Protein AF-A0A1V8SUM4-F1 (afdb_monomer)

Foldseek 3Di:
DDDPDPCPDPVNVVVVVLVPDPCNCVVCVVVVVVVVVVVVCVVCVVVVVVVVVVVVVVVVLVVLLVLLVVLLVVLVLVQVLQPDPVLVPDPDDDDDDDDRRHDDHDPVLNVLSVVLNVLSPPVVQDPDPDPVSVVSSVVSSVVSVVSSVVNCVVRVVPPDDDDPDDDPPPPPPPPPDPPPDPDDDDDDDDDD

InterPro domains:
  IPR019191 Essentia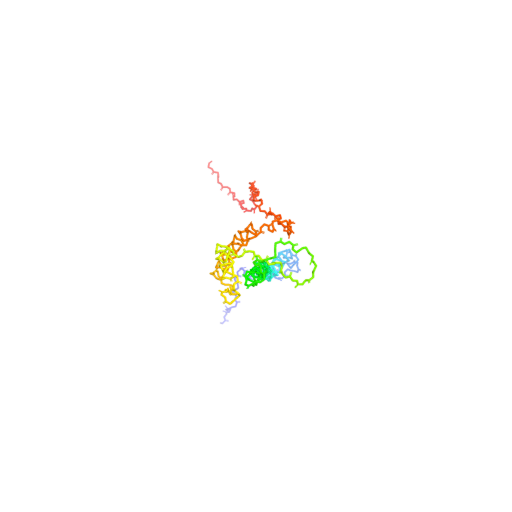l protein Yae1, N-terminal [PF09811] (37-75)
  IPR052436 LTO1 complex adapter protein [PTHR28532] (16-165)

Solvent-accessible surface area (backbone atoms only — not comparable to full-atom values): 12027 Å² total; per-residue (Å²): 142,78,84,94,80,84,77,77,50,74,65,60,58,50,50,54,58,50,74,69,39,92,56,46,67,70,74,44,40,65,60,52,51,48,52,49,50,48,52,48,50,51,53,50,49,57,52,50,52,54,51,50,52,51,51,51,51,51,54,54,48,50,55,52,50,50,53,39,50,52,51,29,51,50,31,52,53,54,48,56,26,52,68,44,80,72,18,84,75,55,89,78,82,84,82,83,84,92,70,79,76,47,40,76,74,44,74,69,55,54,53,50,44,51,53,31,39,68,54,42,35,72,90,77,54,67,86,52,96,43,75,65,34,48,51,56,45,53,52,35,49,53,53,33,52,55,40,48,54,54,52,40,60,75,69,66,63,81,81,79,80,86,81,90,84,74,82,80,88,70,80,80,73,84,72,86,68,85,75,80,85,86,81,84,79,93,78,83,88,84,90,130

Radius of gyration: 35.09 Å; Cα contacts (8 Å, |Δi|>4): 83; chains: 1; bounding box: 56×61×120 Å

Organism: NCBI:txid1507870

pLDDT: mean 76.21, std 20.76, range [37.06, 97.38]

Mean predicted aligned error: 15.84 Å

Structure (mmCIF, N/CA/C/O backbone):
data_AF-A0A1V8SUM4-F1
#
_entry.id   AF-A0A1V8SUM4-F1
#
loop_
_atom_site.group_PDB
_atom_site.id
_atom_site.type_symbol
_atom_site.label_atom_id
_atom_site.label_alt_id
_atom_site.label_comp_id
_atom_site.label_asym_id
_atom_site.label_entity_id
_atom_site.label_seq_id
_atom_site.pdbx_PDB_ins_code
_atom_site.Cartn_x
_atom_site.Cartn_y
_atom_site.Cartn_z
_atom_site.occupancy
_atom_site.B_iso_or_equiv
_atom_site.auth_seq_id
_atom_site.auth_comp_id
_atom_site.auth_asym_id
_atom_site.auth_atom_id
_atom_site.pdbx_PDB_model_num
ATOM 1 N N . MET A 1 1 ? 16.995 -0.468 -81.240 1.00 42.78 1 MET A N 1
ATOM 2 C CA . MET A 1 1 ? 16.929 -1.089 -79.903 1.00 42.78 1 MET A CA 1
ATOM 3 C C . MET A 1 1 ? 18.197 -0.695 -79.167 1.00 42.78 1 MET A C 1
ATOM 5 O O . MET A 1 1 ? 19.200 -1.376 -79.308 1.00 42.78 1 MET A O 1
ATOM 9 N N . ALA A 1 2 ? 18.201 0.471 -78.522 1.00 42.16 2 ALA A N 1
ATOM 10 C CA . ALA A 1 2 ? 19.361 0.986 -77.803 1.00 42.16 2 ALA A CA 1
ATOM 11 C C . ALA A 1 2 ? 18.920 1.425 -76.403 1.00 42.16 2 ALA A C 1
ATOM 13 O O . ALA A 1 2 ? 18.062 2.291 -76.278 1.00 42.16 2 ALA A O 1
ATOM 14 N N . SER A 1 3 ? 19.522 0.754 -75.418 1.00 52.12 3 SER A N 1
ATOM 15 C CA . SER A 1 3 ? 19.834 1.204 -74.057 1.00 52.12 3 SER A CA 1
ATOM 16 C C . SER A 1 3 ? 18.720 1.842 -73.223 1.00 52.12 3 SER A C 1
ATOM 18 O O . SER A 1 3 ? 18.551 3.057 -73.211 1.00 52.12 3 SER A O 1
ATOM 20 N N . GLU A 1 4 ? 18.078 1.013 -72.404 1.00 50.84 4 GLU A N 1
ATOM 21 C CA . GLU A 1 4 ? 17.184 1.424 -71.310 1.00 50.84 4 GLU A CA 1
ATOM 22 C C . GLU A 1 4 ? 17.786 1.046 -69.938 1.00 50.84 4 GLU A C 1
ATOM 24 O O . GLU A 1 4 ? 17.072 0.754 -68.988 1.00 50.84 4 GLU A O 1
ATOM 29 N N . ALA A 1 5 ? 19.123 0.994 -69.846 1.00 56.94 5 ALA A N 1
ATOM 30 C CA . ALA A 1 5 ? 19.845 0.451 -68.688 1.00 56.94 5 ALA A CA 1
ATOM 31 C C . ALA A 1 5 ? 20.762 1.452 -67.956 1.00 56.94 5 ALA A C 1
ATOM 33 O O . ALA A 1 5 ? 21.497 1.036 -67.069 1.00 56.94 5 ALA A O 1
ATOM 34 N N . ASP A 1 6 ? 20.764 2.745 -68.304 1.00 62.34 6 ASP A N 1
ATOM 35 C CA . ASP A 1 6 ? 21.853 3.640 -67.875 1.00 62.34 6 ASP A CA 1
ATOM 36 C C . ASP A 1 6 ? 21.394 4.981 -67.288 1.00 62.34 6 ASP A C 1
ATOM 38 O O . ASP A 1 6 ? 21.822 6.054 -67.705 1.00 62.34 6 ASP A O 1
ATOM 42 N N . GLN A 1 7 ? 20.503 4.926 -66.298 1.00 58.84 7 GLN A N 1
ATOM 43 C CA . GLN A 1 7 ? 20.245 6.063 -65.406 1.00 58.84 7 GLN A CA 1
ATOM 44 C C . GLN A 1 7 ? 20.171 5.586 -63.958 1.00 58.84 7 GLN A C 1
ATOM 46 O O . GLN A 1 7 ? 19.164 5.757 -63.279 1.00 58.84 7 GLN A O 1
ATOM 51 N N . LYS A 1 8 ? 21.258 4.972 -63.481 1.00 61.59 8 LYS A N 1
ATOM 52 C CA . LYS A 1 8 ? 21.475 4.892 -62.039 1.00 61.59 8 LYS A CA 1
ATOM 53 C C . LYS A 1 8 ? 21.830 6.293 -61.554 1.00 61.59 8 LYS A C 1
ATOM 55 O O . LYS A 1 8 ? 22.721 6.934 -62.122 1.00 61.59 8 LYS A O 1
ATOM 60 N N . THR A 1 9 ? 21.080 6.798 -60.584 1.00 71.50 9 THR A N 1
ATOM 61 C CA . THR A 1 9 ? 21.234 8.179 -60.122 1.00 71.50 9 THR A CA 1
ATOM 62 C C . THR A 1 9 ? 22.640 8.397 -59.558 1.00 71.50 9 THR A C 1
ATOM 64 O O . THR A 1 9 ? 23.261 7.489 -59.010 1.00 71.50 9 THR A O 1
ATOM 67 N N . GLU A 1 10 ? 23.190 9.600 -59.718 1.00 63.56 10 GLU A N 1
ATOM 68 C CA . GLU A 1 10 ? 24.556 9.930 -59.275 1.00 63.56 10 GLU A CA 1
ATOM 69 C C . GLU A 1 10 ? 24.755 9.703 -57.762 1.00 63.56 10 GLU A C 1
ATOM 71 O O . GLU A 1 10 ? 25.850 9.361 -57.321 1.00 63.56 10 GLU A O 1
ATOM 76 N N . VAL A 1 11 ? 23.661 9.787 -56.998 1.00 61.94 11 VAL A N 1
ATOM 77 C CA . VAL A 1 11 ? 23.576 9.450 -55.570 1.00 61.94 11 VAL A CA 1
ATOM 78 C C . VAL A 1 11 ? 23.758 7.946 -55.335 1.00 61.94 11 VAL A C 1
ATOM 80 O O . VAL A 1 11 ? 24.584 7.553 -54.518 1.00 61.94 11 VAL A O 1
ATOM 83 N N . GLU A 1 12 ? 23.083 7.094 -56.109 1.00 63.38 12 GLU A N 1
ATOM 84 C CA . GLU A 1 12 ? 23.244 5.637 -56.023 1.00 63.38 12 GLU A CA 1
ATOM 85 C C . GLU A 1 12 ? 24.635 5.157 -56.464 1.00 63.38 12 GLU A C 1
ATOM 87 O O . GLU A 1 12 ? 25.133 4.171 -55.929 1.00 63.38 12 GLU A O 1
ATOM 92 N N . ARG A 1 13 ? 25.276 5.837 -57.426 1.00 62.41 13 ARG A N 1
ATOM 93 C CA . ARG A 1 13 ? 26.666 5.547 -57.842 1.00 62.41 13 ARG A CA 1
ATOM 94 C C . ARG A 1 13 ? 27.710 6.031 -56.837 1.00 62.41 13 ARG A C 1
ATOM 96 O O . ARG A 1 13 ? 28.839 5.544 -56.844 1.00 62.41 13 ARG A O 1
ATOM 103 N N . ALA A 1 14 ? 27.387 7.046 -56.040 1.00 61.06 14 ALA A N 1
ATOM 104 C CA . ALA A 1 14 ? 28.241 7.502 -54.950 1.00 61.06 14 ALA A CA 1
ATOM 105 C C . ALA A 1 14 ? 28.126 6.572 -53.735 1.00 61.06 14 ALA A C 1
ATOM 107 O O . ALA A 1 14 ? 29.159 6.239 -53.167 1.00 61.06 14 ALA A O 1
ATOM 108 N N . GLN A 1 15 ? 26.915 6.092 -53.421 1.00 60.66 15 GLN A N 1
ATOM 109 C CA . GLN A 1 15 ? 26.688 5.068 -52.394 1.00 60.66 15 GLN A CA 1
ATOM 110 C C . GLN A 1 15 ? 27.396 3.746 -52.718 1.00 60.66 15 GLN A C 1
ATOM 112 O O . GLN A 1 15 ? 28.130 3.248 -51.877 1.00 60.66 15 GLN A O 1
ATOM 117 N N . GLU A 1 16 ? 27.305 3.235 -53.954 1.00 61.75 16 GLU A N 1
ATOM 118 C CA . GLU A 1 16 ? 28.042 2.015 -54.344 1.00 61.75 16 GLU A CA 1
ATOM 119 C C . GLU A 1 16 ? 29.565 2.148 -54.197 1.00 61.75 16 GLU A C 1
ATOM 121 O O . GLU A 1 16 ? 30.242 1.175 -53.889 1.00 61.75 16 GLU A O 1
ATOM 126 N N . ARG A 1 17 ? 30.121 3.352 -54.399 1.00 61.09 17 ARG A N 1
ATOM 127 C CA . ARG A 1 17 ? 31.561 3.598 -54.219 1.00 61.09 17 ARG A CA 1
ATOM 128 C C . ARG A 1 17 ? 31.991 3.678 -52.755 1.00 61.09 17 ARG A C 1
ATOM 130 O O . ARG A 1 17 ? 33.175 3.487 -52.499 1.00 61.09 17 ARG A O 1
ATOM 137 N N . GLU A 1 18 ? 31.084 3.998 -51.833 1.00 63.09 18 GLU A N 1
ATOM 138 C CA . GLU A 1 18 ? 31.339 3.872 -50.391 1.00 63.09 18 GLU A CA 1
ATOM 139 C C . GLU A 1 18 ? 31.218 2.414 -49.932 1.00 63.09 18 GLU A C 1
ATOM 141 O O . GLU A 1 18 ? 32.035 1.970 -49.130 1.00 63.09 18 GLU A O 1
ATOM 146 N N . ASP A 1 19 ? 30.271 1.650 -50.488 1.00 64.12 19 ASP A N 1
ATOM 147 C CA . ASP A 1 19 ? 30.099 0.221 -50.185 1.00 64.12 19 ASP A CA 1
ATOM 148 C C . ASP A 1 19 ? 31.270 -0.651 -50.706 1.00 64.12 19 ASP A C 1
ATOM 150 O O . ASP A 1 19 ? 31.540 -1.718 -50.153 1.00 64.12 19 ASP A O 1
ATOM 154 N N . ASP A 1 20 ? 31.993 -0.189 -51.736 1.00 76.12 20 ASP A N 1
ATOM 155 C CA . ASP A 1 20 ? 33.211 -0.821 -52.279 1.00 76.12 20 ASP A CA 1
ATOM 156 C C . ASP A 1 20 ? 34.508 -0.464 -51.505 1.00 76.12 20 ASP A C 1
ATOM 158 O O . ASP A 1 20 ? 35.577 -1.005 -51.817 1.00 76.12 20 ASP A O 1
ATOM 162 N N . ASP A 1 21 ? 34.469 0.433 -50.506 1.00 83.25 21 ASP A N 1
ATOM 163 C CA . ASP A 1 21 ? 35.647 0.763 -49.687 1.00 83.25 21 ASP A CA 1
ATOM 164 C C . ASP A 1 21 ? 35.882 -0.305 -48.596 1.00 83.25 21 ASP A C 1
ATOM 166 O O . ASP A 1 21 ? 35.085 -0.432 -47.661 1.00 83.25 21 ASP A O 1
ATOM 170 N N . PRO A 1 22 ? 37.011 -1.046 -48.625 1.00 84.19 22 PRO A N 1
ATOM 171 C CA . PRO A 1 22 ? 37.307 -2.069 -47.623 1.00 84.19 22 PRO A CA 1
ATOM 172 C C . PRO A 1 22 ? 37.472 -1.524 -46.191 1.00 84.19 22 PRO A C 1
ATOM 174 O O . PRO A 1 22 ? 37.457 -2.315 -45.246 1.00 84.19 22 PRO A O 1
ATOM 177 N N . PHE A 1 23 ? 37.647 -0.208 -46.005 1.00 86.31 23 PHE A N 1
ATOM 178 C CA . PHE A 1 23 ? 37.771 0.439 -44.695 1.00 86.31 23 PHE A CA 1
ATOM 179 C C . PHE A 1 23 ? 36.486 1.129 -44.215 1.00 86.31 23 PHE A C 1
ATOM 181 O O . PHE A 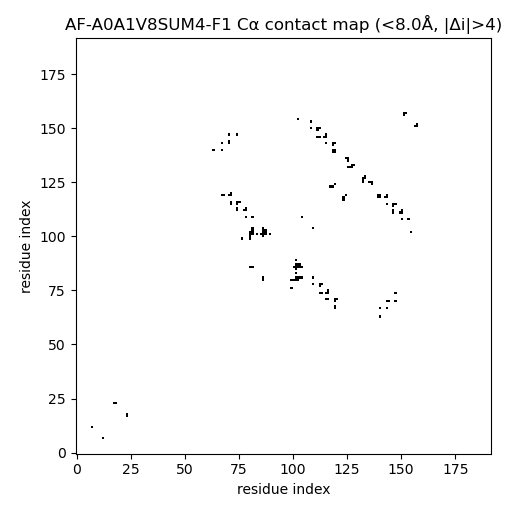1 23 ? 36.433 1.512 -43.043 1.00 86.31 23 PHE A O 1
ATOM 188 N N . ALA A 1 24 ? 35.442 1.239 -45.046 1.00 83.50 24 ALA A N 1
ATOM 189 C CA . ALA A 1 24 ? 34.173 1.865 -44.658 1.00 83.50 24 ALA A CA 1
ATOM 190 C C . ALA A 1 24 ? 33.572 1.277 -43.361 1.00 83.50 24 ALA A C 1
ATOM 192 O O . ALA A 1 24 ? 33.221 2.061 -42.474 1.00 83.50 24 ALA A O 1
ATOM 193 N N . PRO A 1 25 ? 33.571 -0.058 -43.138 1.00 84.50 25 PRO A N 1
ATOM 194 C CA . PRO A 1 25 ? 33.075 -0.636 -41.886 1.00 84.50 25 PRO A CA 1
ATOM 195 C C . PRO A 1 25 ? 33.887 -0.245 -40.642 1.00 84.50 25 PRO A C 1
ATOM 197 O O . PRO A 1 25 ? 33.344 -0.198 -39.540 1.00 84.50 25 PRO A O 1
ATOM 200 N N . LEU A 1 26 ? 35.192 0.027 -40.788 1.00 87.94 26 LEU A N 1
ATOM 201 C CA . LEU A 1 26 ? 36.045 0.468 -39.676 1.00 87.94 26 LEU A CA 1
ATOM 202 C C . LEU A 1 26 ? 35.792 1.934 -39.320 1.00 87.94 26 LEU A C 1
ATOM 204 O O . LEU A 1 26 ? 35.882 2.299 -38.150 1.00 87.94 26 LEU A O 1
ATOM 208 N N . LEU A 1 27 ? 35.464 2.760 -40.314 1.00 86.69 27 LEU A N 1
ATOM 209 C CA . LEU A 1 27 ? 35.131 4.169 -40.113 1.00 86.69 27 LEU A CA 1
ATOM 210 C C . LEU A 1 27 ? 33.730 4.350 -39.509 1.00 86.69 27 LEU A C 1
ATOM 212 O O . LEU A 1 27 ? 33.521 5.295 -38.754 1.00 86.69 27 LEU A O 1
ATOM 216 N N . SER A 1 28 ? 32.794 3.429 -39.769 1.00 85.31 28 SER A N 1
ATOM 217 C CA . SER A 1 28 ? 31.454 3.420 -39.160 1.00 85.31 28 SER A CA 1
ATOM 218 C C . SER A 1 28 ? 31.378 2.685 -37.817 1.00 85.31 28 SER A C 1
ATOM 220 O O . SER A 1 28 ? 30.321 2.669 -37.189 1.00 85.31 28 SER A O 1
ATOM 222 N N . LEU A 1 29 ? 32.475 2.057 -37.383 1.00 92.50 29 LEU A N 1
ATOM 223 C CA . LEU A 1 29 ? 32.503 1.142 -36.241 1.00 92.50 29 LEU A CA 1
ATOM 224 C C . LEU A 1 29 ? 32.074 1.813 -34.927 1.00 92.50 29 LEU A C 1
ATOM 226 O O . LEU A 1 29 ? 31.367 1.218 -34.116 1.00 92.50 29 LEU A O 1
ATOM 230 N N . GLU A 1 30 ? 32.490 3.065 -34.722 1.00 94.25 30 GLU A N 1
ATOM 231 C CA . GLU A 1 30 ? 32.094 3.858 -33.554 1.00 94.25 30 GLU A CA 1
ATOM 232 C C . GLU A 1 30 ? 30.578 4.057 -33.515 1.00 94.25 30 GLU A C 1
ATOM 234 O O . GLU A 1 30 ? 29.945 3.791 -32.495 1.00 94.25 30 GLU A O 1
ATOM 239 N N . SER A 1 31 ? 29.992 4.480 -34.637 1.00 92.56 31 SER A N 1
ATOM 240 C CA . SER A 1 31 ? 28.551 4.707 -34.740 1.00 92.56 31 SER A CA 1
ATOM 241 C C . SER A 1 31 ? 27.773 3.402 -34.586 1.00 92.56 31 SER A C 1
ATOM 243 O O . SER A 1 31 ? 26.811 3.365 -33.827 1.00 92.56 31 SER A O 1
ATOM 245 N N . SER A 1 32 ? 28.232 2.301 -35.195 1.00 91.19 32 SER A N 1
ATOM 246 C CA . SER A 1 32 ? 27.567 1.004 -35.043 1.00 91.19 32 SER A CA 1
ATOM 247 C C . SER A 1 32 ? 27.600 0.492 -33.604 1.00 91.19 32 SER A C 1
ATOM 249 O O . SER A 1 32 ? 26.583 0.005 -33.122 1.00 91.19 32 SER A O 1
ATOM 251 N N . PHE A 1 33 ? 28.726 0.633 -32.891 1.00 95.25 33 PHE A N 1
ATOM 252 C CA . PHE A 1 33 ? 28.798 0.234 -31.481 1.00 95.25 33 PHE A CA 1
ATOM 253 C C . PHE A 1 33 ? 28.006 1.164 -30.565 1.00 95.25 33 PHE A C 1
ATOM 255 O O . PHE A 1 33 ? 27.458 0.705 -29.562 1.00 95.25 33 PHE A O 1
ATOM 262 N N . TYR A 1 34 ? 27.928 2.456 -30.890 1.00 96.06 34 TYR A N 1
ATOM 263 C CA . TYR A 1 34 ? 27.079 3.392 -30.164 1.00 96.06 34 TYR A CA 1
ATOM 264 C C . TYR A 1 34 ? 25.602 3.014 -30.305 1.00 96.06 34 TYR A C 1
ATOM 266 O O . TYR A 1 34 ? 24.907 2.874 -29.299 1.00 96.06 34 TYR A O 1
ATOM 274 N N . ASP A 1 35 ? 25.144 2.788 -31.535 1.00 96.25 35 ASP A N 1
ATOM 275 C CA . ASP A 1 35 ? 23.763 2.413 -31.828 1.00 96.25 35 ASP A CA 1
ATOM 276 C C . ASP A 1 35 ? 23.414 1.049 -31.224 1.00 96.25 35 ASP A C 1
ATOM 278 O O . ASP A 1 35 ? 22.349 0.889 -30.625 1.00 96.25 35 ASP A O 1
ATOM 282 N N . GLU A 1 36 ? 24.329 0.079 -31.311 1.00 95.94 36 GLU A N 1
ATOM 283 C CA . GLU A 1 36 ? 24.178 -1.239 -30.694 1.00 95.94 36 GLU A CA 1
ATOM 284 C C . GLU A 1 36 ? 24.091 -1.134 -29.167 1.00 95.94 36 GLU A C 1
ATOM 286 O O . GLU A 1 36 ? 23.161 -1.669 -28.560 1.00 95.94 36 GLU A O 1
ATOM 291 N N . GLY A 1 37 ? 25.015 -0.405 -28.538 1.00 97.31 37 GLY A N 1
ATOM 292 C CA . GLY A 1 37 ? 25.027 -0.196 -27.092 1.00 97.31 37 GLY A CA 1
ATOM 293 C C . GLY A 1 37 ? 23.786 0.550 -26.602 1.00 97.31 37 GLY A C 1
ATOM 294 O O . GLY A 1 37 ? 23.204 0.177 -25.581 1.00 97.31 37 GLY A O 1
ATOM 295 N N . TYR A 1 38 ? 23.332 1.561 -27.347 1.00 97.38 38 TYR A N 1
ATOM 296 C CA . TYR A 1 38 ? 22.103 2.291 -27.052 1.00 97.38 38 TYR A CA 1
ATOM 297 C C . TYR A 1 38 ? 20.872 1.391 -27.176 1.00 97.38 38 TYR A C 1
ATOM 299 O O . TYR A 1 38 ? 20.044 1.358 -26.266 1.00 97.38 38 TYR A O 1
ATOM 307 N N . ALA A 1 39 ? 20.755 0.629 -28.266 1.00 97.25 39 ALA A N 1
ATOM 308 C CA . ALA A 1 39 ? 19.636 -0.279 -28.483 1.00 97.25 39 ALA A CA 1
ATOM 309 C C . ALA A 1 39 ? 19.578 -1.364 -27.399 1.00 97.25 39 ALA A C 1
ATOM 311 O O . ALA A 1 39 ? 18.504 -1.622 -26.848 1.00 97.25 39 ALA A O 1
ATOM 312 N N . LEU A 1 40 ? 20.729 -1.947 -27.047 1.00 96.88 40 LEU A N 1
ATOM 313 C CA . LEU A 1 40 ? 20.843 -2.942 -25.985 1.00 96.88 40 LEU A CA 1
ATOM 314 C C . LEU A 1 40 ? 20.463 -2.346 -24.626 1.00 96.88 40 LEU A C 1
ATOM 316 O O . LEU A 1 40 ? 19.587 -2.878 -23.946 1.00 96.88 40 LEU A O 1
ATOM 320 N N . GLY A 1 41 ? 21.059 -1.208 -24.263 1.00 97.19 41 GLY A N 1
ATOM 321 C CA . GLY A 1 41 ? 20.800 -0.534 -22.993 1.00 97.19 41 GLY A CA 1
ATOM 322 C C . GLY A 1 41 ? 19.355 -0.053 -22.861 1.00 97.19 41 GLY A C 1
ATOM 323 O O . GLY A 1 41 ? 18.755 -0.175 -21.795 1.00 97.19 41 GLY A O 1
ATOM 324 N N . HIS A 1 42 ? 18.750 0.434 -23.945 1.00 97.31 42 HIS A N 1
ATOM 325 C CA . HIS A 1 42 ? 17.347 0.838 -23.957 1.00 97.31 42 HIS A CA 1
ATOM 326 C C . HIS A 1 42 ? 16.411 -0.372 -23.837 1.00 97.31 42 HIS A C 1
ATOM 328 O O . HIS A 1 42 ? 15.444 -0.341 -23.068 1.00 97.31 42 HIS A O 1
ATOM 334 N N . ALA A 1 43 ? 16.686 -1.455 -24.571 1.00 96.00 43 ALA A N 1
ATOM 335 C CA . ALA A 1 43 ? 15.904 -2.682 -24.489 1.00 96.00 43 ALA A CA 1
ATOM 336 C C . ALA A 1 43 ? 15.951 -3.262 -23.069 1.00 96.00 43 ALA A C 1
ATOM 338 O O . ALA A 1 43 ? 14.897 -3.431 -22.444 1.00 96.00 43 ALA A O 1
ATOM 339 N N . GLU A 1 44 ? 17.153 -3.474 -22.530 1.00 96.56 44 GLU A N 1
ATOM 340 C CA . GLU A 1 44 ? 17.367 -3.997 -21.182 1.00 96.56 44 GLU A CA 1
ATOM 341 C C . GLU A 1 44 ? 16.786 -3.056 -20.126 1.00 96.56 44 GLU A C 1
ATOM 343 O O . GLU A 1 44 ? 15.972 -3.489 -19.311 1.00 96.56 44 GLU A O 1
ATOM 348 N N . GLY A 1 45 ? 17.082 -1.758 -20.200 1.00 96.94 45 GLY A N 1
ATOM 349 C CA . GLY A 1 45 ? 16.565 -0.748 -19.279 1.00 96.94 45 GLY A CA 1
ATOM 350 C C . GLY A 1 45 ? 15.037 -0.705 -19.244 1.00 96.94 45 GLY A C 1
ATOM 351 O O . GLY A 1 45 ? 14.444 -0.650 -18.167 1.00 96.94 45 GLY A O 1
ATOM 352 N N . SER A 1 46 ? 14.370 -0.829 -20.397 1.00 96.19 46 SER A N 1
ATOM 353 C CA . SER A 1 46 ? 12.903 -0.877 -20.445 1.00 96.19 46 SER A CA 1
ATOM 354 C C . SER A 1 46 ? 12.333 -2.135 -19.782 1.00 96.19 46 SER A C 1
ATOM 356 O O . SER A 1 46 ? 11.272 -2.092 -19.153 1.00 96.19 46 SER A O 1
ATOM 358 N N . THR A 1 47 ? 13.001 -3.280 -19.936 1.00 95.38 47 THR A N 1
ATOM 359 C CA . THR A 1 47 ? 12.564 -4.542 -19.325 1.00 95.38 47 THR A CA 1
ATOM 360 C C . THR A 1 47 ? 12.828 -4.544 -17.826 1.00 95.38 47 THR A C 1
ATOM 362 O O . THR A 1 47 ? 11.901 -4.794 -17.056 1.00 95.38 47 THR A O 1
ATOM 365 N N . SER A 1 48 ? 14.040 -4.163 -17.423 1.00 97.00 48 SER A N 1
ATOM 366 C CA . SER A 1 48 ? 14.470 -4.050 -16.034 1.00 97.00 48 SER A CA 1
ATOM 367 C C . SER A 1 48 ? 13.592 -3.062 -15.271 1.00 97.00 48 SER A C 1
ATOM 369 O O . SER A 1 48 ? 12.994 -3.435 -14.268 1.00 97.00 48 SER A O 1
ATOM 371 N N . GLY A 1 49 ? 13.351 -1.866 -15.821 1.00 96.75 49 GLY A N 1
ATOM 372 C CA . GLY A 1 49 ? 12.497 -0.860 -15.185 1.00 96.75 49 GLY A CA 1
ATOM 373 C C . GLY A 1 49 ? 11.051 -1.324 -14.973 1.00 96.75 49 GLY A C 1
ATOM 374 O O . GLY A 1 49 ? 10.454 -1.041 -13.935 1.00 96.75 49 GLY A O 1
ATOM 375 N N . ARG A 1 50 ? 10.472 -2.099 -15.905 1.00 96.50 50 ARG A N 1
ATOM 376 C CA . ARG A 1 50 ? 9.129 -2.683 -15.706 1.00 96.50 50 ARG A CA 1
ATOM 377 C C . ARG A 1 50 ? 9.120 -3.765 -14.629 1.00 96.50 50 ARG A C 1
ATOM 379 O O . ARG A 1 50 ? 8.145 -3.862 -13.885 1.00 96.50 50 ARG A O 1
ATOM 386 N N . ILE A 1 51 ? 10.155 -4.601 -14.574 1.00 96.75 51 ILE A N 1
ATOM 387 C CA . ILE A 1 51 ? 10.277 -5.662 -13.567 1.00 96.75 51 ILE A CA 1
ATOM 388 C C . ILE A 1 51 ? 10.465 -5.038 -12.185 1.00 96.75 51 ILE A C 1
ATOM 390 O O . ILE A 1 51 ? 9.727 -5.373 -11.261 1.00 96.75 51 ILE A O 1
ATOM 394 N N . GLU A 1 52 ? 11.390 -4.091 -12.066 1.00 96.62 52 GLU A N 1
ATOM 395 C CA . GLU A 1 52 ? 11.674 -3.370 -10.831 1.00 96.62 52 GLU A CA 1
ATOM 396 C C . GLU A 1 52 ? 10.446 -2.601 -10.346 1.00 96.62 52 GLU A C 1
ATOM 398 O O . GLU A 1 52 ? 10.059 -2.746 -9.190 1.00 96.62 52 GLU A O 1
ATOM 403 N N . GLY A 1 53 ? 9.759 -1.871 -11.230 1.00 95.38 53 GLY A N 1
ATOM 404 C CA . GLY A 1 53 ? 8.537 -1.150 -10.871 1.00 95.38 53 GLY A CA 1
ATOM 405 C C . GLY A 1 53 ? 7.441 -2.072 -10.325 1.00 95.38 53 GLY A C 1
ATOM 406 O O . GLY A 1 53 ? 6.788 -1.743 -9.333 1.00 95.38 53 GLY A O 1
ATOM 407 N N . ARG A 1 54 ? 7.269 -3.264 -10.915 1.00 94.25 54 ARG A N 1
ATOM 408 C CA . ARG A 1 54 ? 6.322 -4.276 -10.414 1.00 94.25 54 ARG A CA 1
ATOM 409 C C . ARG A 1 54 ? 6.748 -4.839 -9.063 1.00 94.25 54 ARG A C 1
ATOM 411 O O . ARG A 1 54 ? 5.914 -4.948 -8.168 1.00 94.25 54 ARG A O 1
ATOM 418 N N . LEU A 1 55 ? 8.025 -5.185 -8.915 1.00 96.06 55 LEU A N 1
ATOM 419 C CA . LEU A 1 55 ? 8.567 -5.728 -7.673 1.00 96.06 55 LEU A CA 1
ATOM 420 C C . LEU A 1 55 ? 8.449 -4.713 -6.531 1.00 96.06 55 LEU A C 1
ATOM 422 O O . LEU A 1 55 ? 7.987 -5.062 -5.448 1.00 96.06 55 LEU A O 1
ATOM 426 N N . PHE A 1 56 ? 8.796 -3.455 -6.796 1.00 95.00 56 PHE A N 1
ATOM 427 C CA . PHE A 1 56 ? 8.713 -2.363 -5.835 1.00 95.00 56 PHE A CA 1
ATOM 428 C C . PHE A 1 56 ? 7.266 -2.065 -5.423 1.00 95.00 56 PHE A C 1
ATOM 430 O O . PHE A 1 56 ? 6.975 -1.903 -4.235 1.00 95.00 56 PHE A O 1
ATOM 437 N N . GLY A 1 57 ? 6.341 -2.035 -6.387 1.00 93.00 57 GLY A N 1
ATOM 438 C CA . GLY A 1 57 ? 4.913 -1.870 -6.112 1.00 93.00 57 GLY A CA 1
ATOM 439 C C . GLY A 1 57 ? 4.375 -2.982 -5.210 1.00 93.00 57 GLY A C 1
ATOM 440 O O . GLY A 1 57 ? 3.739 -2.698 -4.196 1.00 93.00 57 GLY A O 1
ATOM 441 N N . LEU A 1 58 ? 4.710 -4.240 -5.519 1.00 92.25 58 LEU A N 1
ATOM 442 C CA . LEU A 1 58 ? 4.349 -5.394 -4.693 1.00 92.25 58 LEU A CA 1
ATOM 443 C C . LEU A 1 58 ? 4.943 -5.296 -3.286 1.00 92.25 58 LEU A C 1
ATOM 445 O O . LEU A 1 58 ? 4.208 -5.451 -2.314 1.00 92.25 58 LEU A O 1
ATOM 449 N N . SER A 1 59 ? 6.240 -4.995 -3.152 1.00 94.44 59 SER A N 1
ATOM 450 C CA . SER A 1 59 ? 6.881 -4.891 -1.836 1.00 94.44 59 SER A CA 1
ATOM 451 C C . SER A 1 59 ? 6.245 -3.803 -0.972 1.00 94.44 59 SER A C 1
ATOM 453 O O . SER A 1 59 ? 6.013 -4.017 0.215 1.00 94.44 59 SER A O 1
ATOM 455 N N . ARG A 1 60 ? 5.900 -2.654 -1.570 1.00 93.88 60 ARG A N 1
ATOM 456 C CA . ARG A 1 60 ? 5.213 -1.567 -0.858 1.00 93.88 60 ARG A CA 1
ATOM 457 C C . ARG A 1 60 ? 3.777 -1.919 -0.499 1.00 93.88 60 ARG A C 1
ATOM 459 O O . ARG A 1 60 ? 3.324 -1.531 0.573 1.00 93.88 60 ARG A O 1
ATOM 466 N N . GLY A 1 61 ? 3.078 -2.659 -1.356 1.00 92.69 61 GLY A N 1
ATOM 467 C CA . GLY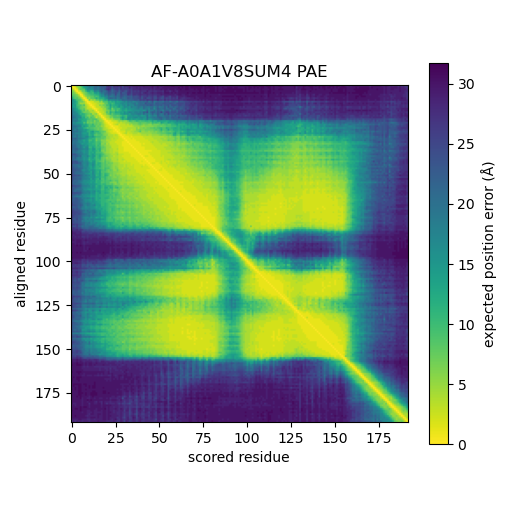 A 1 61 ? 1.768 -3.216 -1.032 1.00 92.69 61 GLY A CA 1
ATOM 468 C C . GLY A 1 61 ? 1.843 -4.124 0.195 1.00 92.69 61 GLY A C 1
ATOM 469 O O . GLY A 1 61 ? 1.137 -3.888 1.171 1.00 92.69 61 GLY A O 1
ATOM 470 N N . PHE A 1 62 ? 2.746 -5.109 0.194 1.00 92.88 62 PHE A N 1
ATOM 471 C CA . PHE A 1 62 ? 2.903 -6.042 1.316 1.00 92.88 62 PHE A CA 1
ATOM 472 C C . PHE A 1 62 ? 3.231 -5.349 2.641 1.00 92.88 62 PHE A C 1
ATOM 474 O O . PHE A 1 62 ? 2.611 -5.683 3.643 1.00 92.88 62 PHE A O 1
ATOM 481 N N . GLU A 1 63 ? 4.126 -4.359 2.649 1.00 95.19 63 GLU A N 1
ATOM 482 C CA . GLU A 1 63 ? 4.451 -3.572 3.852 1.00 95.19 63 GLU A CA 1
ATOM 483 C C . GLU A 1 63 ? 3.196 -2.907 4.451 1.00 95.19 63 GLU A C 1
ATOM 485 O O . GLU A 1 63 ? 2.955 -2.951 5.659 1.00 95.19 63 GLU A O 1
ATOM 490 N N . LYS A 1 64 ? 2.345 -2.334 3.593 1.00 93.94 64 LYS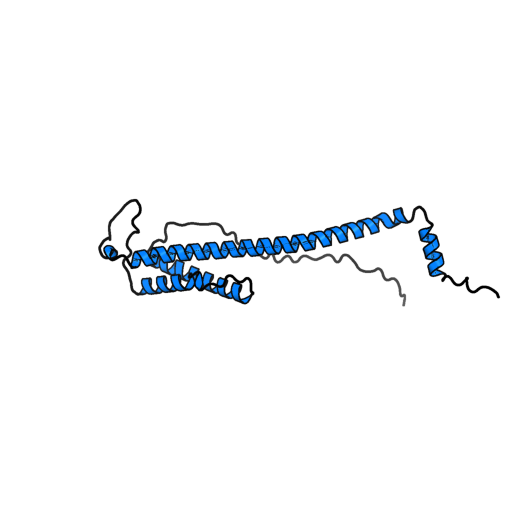 A N 1
ATOM 491 C CA . LYS A 1 64 ? 1.082 -1.714 4.002 1.00 93.94 64 LYS A CA 1
ATOM 492 C C . LYS A 1 64 ? 0.073 -2.743 4.535 1.00 93.94 64 LYS A C 1
ATOM 494 O O . LYS A 1 64 ? -0.567 -2.500 5.561 1.00 93.94 64 LYS A O 1
ATOM 499 N N . PHE A 1 65 ? -0.066 -3.892 3.869 1.00 93.25 65 PHE A N 1
ATOM 500 C CA . PHE A 1 65 ? -0.950 -4.980 4.308 1.00 93.25 65 PHE A CA 1
ATOM 501 C C . PHE A 1 65 ? -0.477 -5.632 5.611 1.00 93.25 65 PHE A C 1
ATOM 503 O O . PHE A 1 65 ? -1.306 -5.966 6.455 1.00 93.25 65 PHE A O 1
ATOM 510 N N . GLU A 1 66 ? 0.832 -5.780 5.813 1.00 95.19 66 GLU A N 1
ATOM 511 C CA . GLU A 1 66 ? 1.411 -6.267 7.067 1.00 95.19 66 GLU A CA 1
ATOM 512 C C . GLU A 1 66 ? 1.045 -5.336 8.225 1.00 95.19 66 GLU A C 1
ATOM 514 O O . GLU A 1 66 ? 0.565 -5.785 9.269 1.00 95.19 66 GLU A O 1
ATOM 519 N N . GLU A 1 67 ? 1.198 -4.025 8.032 1.00 94.75 67 GLU A N 1
ATOM 520 C CA . GLU A 1 67 ? 0.831 -3.047 9.049 1.00 94.75 67 GLU A CA 1
ATOM 521 C C . GLU A 1 67 ? -0.673 -3.074 9.354 1.00 94.75 67 GLU A C 1
ATOM 523 O O . GLU A 1 67 ? -1.073 -3.009 10.523 1.00 94.75 67 GLU A O 1
ATOM 528 N N . MET A 1 68 ? -1.507 -3.228 8.322 1.00 94.75 68 MET A N 1
ATOM 529 C CA . MET A 1 68 ? -2.949 -3.394 8.484 1.00 94.75 68 MET A CA 1
ATOM 530 C C . MET A 1 68 ? -3.292 -4.670 9.261 1.00 94.75 68 MET A C 1
ATOM 532 O O . MET A 1 68 ? -4.078 -4.625 10.210 1.00 94.75 68 MET A O 1
ATOM 536 N N . GLY A 1 69 ? -2.653 -5.790 8.924 1.00 94.19 69 GLY A N 1
ATOM 537 C CA . GLY A 1 69 ? -2.812 -7.069 9.613 1.00 94.19 69 GLY A CA 1
ATOM 538 C C . GLY A 1 69 ? -2.371 -7.008 11.076 1.00 94.19 69 GLY A C 1
ATOM 539 O O . GLY A 1 69 ? -3.043 -7.556 11.951 1.00 94.19 69 GLY A O 1
ATOM 540 N N . ARG A 1 70 ? -1.299 -6.268 11.383 1.00 95.12 70 ARG A N 1
ATOM 541 C CA . ARG A 1 70 ? -0.867 -6.014 12.765 1.00 95.12 70 ARG A CA 1
ATOM 542 C C . ARG A 1 70 ? -1.945 -5.276 13.558 1.00 95.12 70 ARG A C 1
ATOM 544 O O . ARG A 1 70 ? -2.244 -5.672 14.685 1.00 95.12 70 ARG A O 1
ATOM 551 N N . LEU A 1 71 ? -2.542 -4.231 12.982 1.00 95.31 71 LEU A N 1
ATOM 552 C CA . LEU A 1 71 ? -3.647 -3.497 13.609 1.00 95.31 71 LEU A CA 1
ATOM 553 C C . LEU A 1 71 ? -4.886 -4.384 13.791 1.00 95.31 71 LEU A C 1
ATOM 555 O O . LEU A 1 71 ? -5.503 -4.331 14.854 1.00 95.31 71 LEU A O 1
ATOM 559 N N . GLN A 1 72 ? -5.201 -5.249 12.821 1.00 94.88 72 GLN A N 1
ATOM 560 C CA . GLN A 1 72 ? -6.291 -6.224 12.932 1.00 94.88 72 GLN A CA 1
ATOM 561 C C . GLN A 1 72 ? -6.052 -7.219 14.075 1.00 94.88 72 GLN A C 1
ATOM 563 O O . GLN A 1 72 ? -6.949 -7.481 14.875 1.00 94.88 72 GLN A O 1
ATOM 568 N N . GLY A 1 73 ? -4.828 -7.735 14.209 1.00 93.56 73 GLY A N 1
ATOM 569 C CA . GLY A 1 73 ? -4.449 -8.612 15.316 1.00 93.56 73 GLY A CA 1
ATOM 570 C C . GLY A 1 73 ? -4.608 -7.924 16.674 1.00 93.56 73 GLY A C 1
ATOM 571 O O . GLY A 1 73 ? -5.195 -8.491 17.595 1.00 93.56 73 GLY A O 1
ATOM 572 N N . GLN A 1 74 ? -4.164 -6.669 16.790 1.00 92.44 74 GLN A N 1
ATOM 573 C CA . GLN A 1 74 ? -4.369 -5.866 18.000 1.00 92.44 74 GLN A CA 1
ATOM 574 C C . GLN A 1 74 ? -5.856 -5.653 18.303 1.00 92.44 74 GLN A C 1
ATOM 576 O O . GLN A 1 74 ? -6.287 -5.842 19.440 1.00 92.44 74 GLN A O 1
ATOM 581 N N . ALA A 1 75 ? -6.654 -5.313 17.291 1.00 92.81 75 ALA A N 1
ATOM 582 C CA . ALA A 1 75 ? -8.091 -5.111 17.427 1.00 92.81 75 ALA A CA 1
ATOM 583 C C . ALA A 1 75 ? -8.819 -6.397 17.858 1.00 92.81 75 ALA A C 1
ATOM 585 O O . ALA A 1 75 ? -9.695 -6.351 18.726 1.00 92.81 75 ALA A O 1
ATOM 586 N N . SER A 1 76 ? -8.415 -7.552 17.324 1.00 92.25 76 SER A N 1
ATOM 587 C CA . SER A 1 76 ? -8.924 -8.871 17.715 1.00 92.25 76 SER A CA 1
ATOM 588 C C . SER A 1 76 ? -8.585 -9.204 19.175 1.00 92.25 76 SER A C 1
ATOM 590 O O . SER A 1 76 ? -9.456 -9.606 19.946 1.00 92.25 76 SER A O 1
ATOM 592 N N . VAL A 1 77 ? -7.355 -8.928 19.617 1.00 90.81 77 VAL A N 1
ATOM 593 C CA . VAL A 1 77 ? -6.961 -9.120 21.023 1.00 90.81 77 VAL A CA 1
ATOM 594 C C . VAL A 1 77 ? -7.731 -8.181 21.955 1.00 90.81 77 VAL A C 1
ATOM 596 O O . VAL A 1 77 ? -8.209 -8.605 23.009 1.00 90.81 77 VAL A O 1
ATOM 599 N N . TRP A 1 78 ? -7.873 -6.902 21.598 1.00 90.38 78 TRP A N 1
ATOM 600 C CA . TRP A 1 78 ? -8.603 -5.934 22.419 1.00 90.38 78 TRP A CA 1
ATOM 601 C C . TRP A 1 78 ? -10.105 -6.223 22.476 1.00 90.38 78 TRP A C 1
ATOM 603 O O . TRP A 1 78 ? -10.700 -6.051 23.538 1.00 90.38 78 TRP A O 1
ATOM 613 N N . SER A 1 79 ? -10.719 -6.679 21.382 1.00 90.19 79 SER A N 1
ATOM 614 C CA . SER A 1 79 ? -12.130 -7.090 21.379 1.00 90.19 79 SER A CA 1
ATOM 615 C C . SER A 1 79 ? -12.357 -8.312 22.267 1.00 90.19 79 SER A C 1
ATOM 617 O O . SER A 1 79 ? -13.201 -8.243 23.159 1.00 90.19 79 SER A O 1
ATOM 619 N N . ALA A 1 80 ? -11.525 -9.352 22.156 1.00 88.12 80 ALA A N 1
ATOM 620 C CA . ALA A 1 80 ? -11.593 -10.520 23.038 1.00 88.12 80 ALA A CA 1
ATOM 621 C C . ALA A 1 80 ? -11.446 -10.146 24.528 1.00 88.12 80 ALA A C 1
ATOM 623 O O . ALA A 1 80 ? -12.186 -10.634 25.380 1.00 88.12 80 ALA A O 1
ATOM 624 N N . ARG A 1 81 ? -10.538 -9.214 24.856 1.00 86.56 81 ARG A N 1
ATOM 625 C CA . ARG A 1 81 ? -10.332 -8.716 26.233 1.00 86.56 81 ARG A CA 1
ATOM 626 C C . ARG A 1 81 ? -11.499 -7.894 26.783 1.00 86.56 81 ARG A C 1
ATOM 628 O O . ARG A 1 81 ? -11.618 -7.775 28.001 1.00 86.56 81 ARG A O 1
ATOM 635 N N . LEU A 1 82 ? -12.321 -7.299 25.915 1.00 84.81 82 LEU A N 1
ATOM 636 C CA . LEU A 1 82 ? -13.527 -6.553 26.293 1.00 84.81 82 LEU A CA 1
ATOM 637 C C . LEU A 1 82 ? -14.752 -7.458 26.471 1.00 84.81 82 LEU A C 1
ATOM 639 O O . LEU A 1 82 ? -15.679 -7.076 27.188 1.00 84.81 82 LEU A O 1
ATOM 643 N N . GLU A 1 83 ? -14.771 -8.613 25.805 1.00 79.44 83 GLU A N 1
ATOM 644 C CA . GLU A 1 83 ? -15.852 -9.601 25.876 1.00 79.44 83 GLU A CA 1
ATOM 645 C C . GLU A 1 83 ? -15.718 -10.550 27.074 1.00 79.44 83 GLU A C 1
ATOM 647 O O . GLU A 1 83 ? -16.718 -11.137 27.485 1.00 79.44 83 GLU A O 1
ATOM 652 N N . ASP A 1 84 ? -14.526 -10.672 27.672 1.00 70.81 84 ASP A N 1
ATOM 653 C CA . ASP A 1 84 ? -14.297 -11.565 28.810 1.00 70.81 84 ASP A CA 1
ATOM 654 C C . ASP A 1 84 ? -15.013 -11.064 30.090 1.00 70.81 84 ASP A C 1
ATOM 656 O O . ASP A 1 84 ? -14.624 -10.048 30.681 1.00 70.81 84 ASP A O 1
ATOM 660 N N . PRO A 1 85 ? -16.049 -11.771 30.586 1.00 59.78 85 PRO A N 1
ATOM 661 C CA . PRO A 1 85 ? -16.817 -11.350 31.757 1.00 59.78 85 PRO A CA 1
ATOM 662 C C . PRO A 1 85 ? -16.012 -11.405 33.063 1.00 59.78 85 PRO A C 1
ATOM 664 O O . PRO A 1 85 ? -16.421 -10.799 34.053 1.00 59.78 85 PRO A O 1
ATOM 667 N N . LYS A 1 86 ? -14.855 -12.086 33.097 1.00 56.91 86 LYS A N 1
ATOM 668 C CA . LYS A 1 86 ? -13.959 -12.082 34.269 1.00 56.91 86 LYS A CA 1
ATOM 669 C C . LYS A 1 86 ? -13.212 -10.752 34.438 1.00 56.91 86 LYS A C 1
ATOM 671 O O . LYS A 1 86 ? -12.603 -10.527 35.486 1.00 56.91 86 LYS A O 1
ATOM 676 N N . ALA A 1 87 ? -13.308 -9.843 33.462 1.00 55.31 87 ALA A N 1
ATOM 677 C CA . ALA A 1 87 ? -12.624 -8.556 33.472 1.00 55.31 87 ALA A CA 1
ATOM 678 C C . ALA A 1 87 ? -13.089 -7.550 34.515 1.00 55.31 87 ALA A C 1
ATOM 680 O O . ALA A 1 87 ? -12.346 -6.631 34.862 1.00 55.31 87 ALA A O 1
ATOM 681 N N . SER A 1 88 ? -14.297 -7.714 35.049 1.00 53.66 88 SER A N 1
ATOM 682 C CA . SER A 1 88 ? -14.832 -6.779 36.035 1.00 53.66 88 SER A CA 1
ATOM 683 C C . SER A 1 88 ? -14.117 -6.848 37.390 1.00 53.66 88 SER A C 1
ATOM 685 O O . SER A 1 88 ? -14.179 -5.876 38.138 1.00 53.66 88 SER A O 1
ATOM 687 N N . ASN A 1 89 ? -13.424 -7.956 37.702 1.00 52.47 89 ASN A N 1
ATOM 688 C CA . ASN A 1 89 ? -12.945 -8.255 39.060 1.00 52.47 89 ASN A CA 1
ATOM 689 C C . ASN A 1 89 ? -11.416 -8.392 39.200 1.00 52.47 89 ASN A C 1
ATOM 691 O O . ASN A 1 89 ? -10.933 -8.596 40.310 1.00 52.47 89 ASN A O 1
ATOM 695 N N . ALA A 1 90 ? -10.644 -8.296 38.115 1.00 54.09 90 ALA A N 1
ATOM 696 C CA . ALA A 1 90 ? -9.201 -8.549 38.131 1.00 54.09 90 ALA A CA 1
ATOM 697 C C . ALA A 1 90 ? -8.398 -7.243 38.003 1.00 54.09 90 ALA A C 1
ATOM 699 O O . ALA A 1 90 ? -7.885 -6.932 36.933 1.00 54.09 90 ALA A O 1
ATOM 700 N N . SER A 1 91 ? -8.308 -6.445 39.073 1.00 50.28 91 SER A N 1
ATOM 701 C CA . SER A 1 91 ? -7.432 -5.261 39.090 1.00 50.28 91 SER A CA 1
ATOM 702 C C . SER A 1 91 ? -5.971 -5.554 39.443 1.00 50.28 91 SER A C 1
ATOM 704 O O . SER A 1 91 ? -5.146 -4.689 39.189 1.00 50.28 91 SER A O 1
ATOM 706 N N . ASP A 1 92 ? -5.626 -6.738 39.969 1.00 52.12 92 ASP A N 1
ATOM 707 C CA . ASP A 1 92 ? -4.323 -6.927 40.641 1.00 52.12 92 ASP A CA 1
ATOM 708 C C . ASP A 1 92 ? -3.620 -8.277 40.385 1.00 52.12 92 ASP A C 1
ATOM 710 O O . ASP A 1 92 ? -2.754 -8.692 41.155 1.00 52.12 92 ASP A O 1
ATOM 714 N N . ALA A 1 93 ? -3.942 -8.991 39.301 1.00 50.66 93 ALA A N 1
ATOM 715 C CA . ALA A 1 93 ? -3.245 -10.240 38.978 1.00 50.66 93 ALA A CA 1
ATOM 716 C C . ALA A 1 93 ? -1.988 -9.982 38.126 1.00 50.66 93 ALA A C 1
ATOM 718 O O . ALA A 1 93 ? -2.046 -9.864 36.902 1.00 50.66 93 ALA A O 1
ATOM 719 N N . VAL A 1 94 ? -0.841 -9.911 38.799 1.00 57.06 94 VAL A N 1
ATOM 720 C CA . VAL A 1 94 ? 0.486 -10.087 38.199 1.00 57.06 94 VAL A CA 1
ATOM 721 C C . VAL A 1 94 ? 0.667 -11.551 37.761 1.00 57.06 94 VAL A C 1
ATOM 723 O O . VAL A 1 94 ? 0.334 -12.464 38.512 1.00 57.06 94 VAL A O 1
ATOM 726 N N . SER A 1 95 ? 1.276 -11.721 36.580 1.00 56.59 95 SER A N 1
ATOM 727 C CA . SER A 1 95 ? 2.047 -12.882 36.090 1.00 56.59 95 SER A CA 1
ATOM 728 C C . SER A 1 95 ? 1.461 -13.824 35.024 1.00 56.59 95 SER A C 1
ATOM 730 O O . SER A 1 95 ? 0.395 -14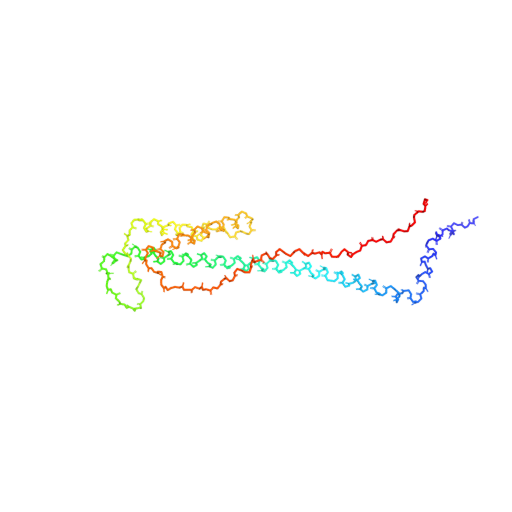.412 35.151 1.00 56.59 95 SER A O 1
ATOM 732 N N . SER A 1 96 ? 2.338 -14.039 34.030 1.00 49.69 96 SER A N 1
ATOM 733 C CA . SER A 1 96 ? 2.723 -15.312 33.399 1.00 49.69 96 SER A CA 1
ATOM 734 C C . SER A 1 96 ? 1.667 -16.157 32.677 1.00 49.69 96 SER A C 1
ATOM 736 O O . SER A 1 96 ? 0.876 -16.854 33.298 1.00 49.69 96 SER A O 1
ATOM 738 N N . GLY A 1 97 ? 1.828 -16.238 31.351 1.00 46.75 97 GLY A N 1
ATOM 739 C CA . GLY A 1 97 ? 1.512 -17.435 30.568 1.00 46.75 97 GLY A CA 1
ATOM 740 C C . GLY A 1 97 ? 0.049 -17.604 30.160 1.00 46.75 97 GLY A C 1
ATOM 741 O O . GLY A 1 97 ? -0.696 -18.341 30.791 1.00 46.75 97 GLY A O 1
ATOM 742 N N . GLY A 1 98 ? -0.336 -16.997 29.035 1.00 54.88 98 GLY A N 1
ATOM 743 C CA . GLY A 1 98 ? -1.468 -17.467 28.222 1.00 54.88 98 GLY A CA 1
ATOM 744 C C . GLY A 1 98 ? -2.862 -16.928 28.551 1.00 54.88 98 GLY A C 1
ATOM 745 O O . GLY A 1 98 ? -3.801 -17.267 27.838 1.00 54.88 98 GLY A O 1
ATOM 746 N N . ILE A 1 99 ? -3.025 -16.071 29.562 1.00 59.44 99 ILE A N 1
ATOM 747 C CA . ILE A 1 99 ? -4.318 -15.444 29.877 1.00 59.44 99 ILE A CA 1
ATOM 748 C C . ILE A 1 99 ? -4.243 -13.962 29.505 1.00 59.44 99 ILE A C 1
ATOM 750 O O . ILE A 1 99 ? -3.418 -13.220 30.040 1.00 59.44 99 ILE A O 1
ATOM 754 N N . LEU A 1 100 ? -5.080 -13.537 28.553 1.00 66.31 100 LEU A N 1
ATOM 755 C CA . LEU A 1 100 ? -5.192 -12.133 28.161 1.00 66.31 100 LEU A CA 1
ATOM 756 C C . LEU A 1 100 ? -5.614 -11.315 29.386 1.00 66.31 100 LEU A C 1
ATOM 758 O O . LEU A 1 100 ? -6.617 -11.633 30.023 1.00 66.31 100 LEU A O 1
ATOM 762 N N . THR A 1 101 ? -4.851 -10.276 29.738 1.00 69.75 101 THR A N 1
ATOM 763 C CA . THR A 1 101 ? -5.180 -9.468 30.917 1.00 69.75 101 THR A CA 1
ATOM 764 C C . THR A 1 101 ? -6.518 -8.769 30.688 1.00 69.75 101 THR A C 1
ATOM 766 O O . THR A 1 101 ? -6.673 -8.059 29.690 1.00 69.75 101 THR A O 1
ATOM 769 N N . PRO A 1 102 ? -7.507 -8.965 31.563 1.00 69.38 102 PRO A N 1
ATOM 770 C CA . PRO A 1 102 ? -8.832 -8.434 31.307 1.00 69.38 102 PRO A CA 1
ATOM 771 C C . PRO A 1 102 ? -8.872 -6.898 31.386 1.00 69.38 102 PRO A C 1
ATOM 773 O O . PRO A 1 102 ? -8.237 -6.296 32.251 1.00 69.38 102 PRO A O 1
ATOM 776 N N . ILE A 1 103 ? -9.625 -6.250 30.493 1.00 75.88 103 ILE A N 1
ATOM 777 C CA . ILE A 1 103 ? -9.725 -4.783 30.425 1.00 75.88 103 ILE A CA 1
ATOM 778 C C . ILE A 1 103 ? -11.084 -4.339 30.969 1.00 75.88 103 ILE A C 1
ATOM 780 O O . ILE A 1 103 ? -12.113 -4.871 30.565 1.00 75.88 103 ILE A O 1
ATOM 784 N N . LYS A 1 104 ? -11.120 -3.297 31.812 1.00 77.75 104 LYS A N 1
ATOM 785 C CA . LYS A 1 104 ? -12.384 -2.677 32.251 1.00 77.75 104 LYS A CA 1
ATOM 786 C C . LYS A 1 104 ? -13.119 -2.054 31.049 1.00 77.75 104 LYS A C 1
ATOM 788 O O . LYS A 1 104 ? -12.638 -1.062 30.490 1.00 77.75 104 LYS A O 1
ATOM 793 N N . PRO A 1 105 ? -14.286 -2.581 30.640 1.00 77.25 105 PRO A N 1
ATOM 794 C CA . PRO A 1 105 ? -14.880 -2.210 29.365 1.00 77.25 105 PRO A CA 1
ATOM 795 C C . PRO A 1 105 ? -15.719 -0.931 29.491 1.00 77.25 105 PRO A C 1
ATOM 797 O O . PRO A 1 105 ? -16.826 -0.956 30.026 1.00 77.25 105 PRO A O 1
ATOM 800 N N . THR A 1 106 ? -15.228 0.186 28.946 1.00 86.38 106 THR A N 1
ATOM 801 C CA . THR A 1 106 ? -16.005 1.438 28.826 1.00 86.38 106 THR A CA 1
ATOM 802 C C . THR A 1 106 ? -16.721 1.521 27.476 1.00 86.38 106 THR A C 1
ATOM 804 O O . THR A 1 106 ? -16.186 1.076 26.461 1.00 86.38 106 THR A O 1
ATOM 807 N N . ASP A 1 107 ? -17.906 2.137 27.419 1.00 86.94 107 ASP A N 1
ATOM 808 C CA . ASP A 1 107 ? -18.671 2.270 26.163 1.00 86.94 107 ASP A CA 1
ATOM 809 C C . ASP A 1 107 ? -17.892 3.004 25.068 1.00 86.94 107 ASP A C 1
ATOM 811 O O . ASP A 1 107 ? -17.967 2.658 23.887 1.00 86.94 107 ASP A O 1
ATOM 815 N N . ARG A 1 108 ? -17.106 4.014 25.456 1.00 88.38 108 ARG A N 1
ATOM 816 C CA . ARG A 1 108 ? -16.247 4.757 24.529 1.00 88.38 108 ARG A CA 1
ATOM 817 C C . ARG A 1 108 ? -15.176 3.851 23.927 1.00 88.38 108 ARG A C 1
ATOM 819 O O . ARG A 1 108 ? -14.984 3.894 22.714 1.00 88.38 108 ARG A O 1
ATOM 826 N N . LEU A 1 109 ? -14.513 3.042 24.753 1.00 90.31 109 LEU A N 1
ATOM 827 C CA . LEU A 1 109 ? -13.482 2.106 24.313 1.00 90.31 109 LEU A CA 1
ATOM 828 C C . LEU A 1 109 ? -14.065 1.031 23.390 1.00 90.31 109 LEU A C 1
ATOM 830 O O . LEU A 1 109 ? -13.528 0.826 22.307 1.00 90.31 109 LEU A O 1
ATOM 834 N N . ARG A 1 110 ? -15.213 0.435 23.748 1.00 90.94 110 ARG A N 1
ATOM 835 C CA . ARG A 1 110 ? -15.907 -0.548 22.894 1.00 90.94 110 ARG A CA 1
ATOM 836 C C . ARG A 1 110 ? -16.209 0.013 21.507 1.00 90.94 110 ARG A C 1
ATOM 838 O O . ARG A 1 110 ? -15.955 -0.651 20.510 1.00 90.94 110 ARG A O 1
ATOM 845 N N . LYS A 1 111 ? -16.703 1.254 21.432 1.00 93.94 111 LYS A N 1
ATOM 846 C CA . LYS A 1 111 ? -16.977 1.925 20.151 1.00 93.94 111 LYS A CA 1
ATOM 847 C C . LYS A 1 111 ? -15.709 2.146 19.323 1.00 93.94 111 LYS A C 1
ATOM 849 O O . LYS A 1 111 ? -15.755 1.959 18.113 1.00 93.94 111 LYS A O 1
ATOM 854 N N . GLN A 1 112 ? -14.593 2.541 19.947 1.00 93.81 112 GLN A N 1
ATOM 855 C CA . GLN A 1 112 ? -13.333 2.719 19.212 1.00 93.81 112 GLN A CA 1
ATOM 856 C C . GLN A 1 112 ? -12.763 1.385 18.722 1.00 93.81 112 GLN A C 1
ATOM 858 O O . GLN A 1 112 ? -12.356 1.312 17.569 1.00 93.81 112 GLN A O 1
ATOM 863 N N . VAL A 1 113 ? -12.778 0.337 19.555 1.00 93.94 113 VAL A N 1
ATOM 864 C CA . VAL A 1 113 ? -12.304 -1.003 19.169 1.00 93.94 113 VAL A CA 1
ATOM 865 C C . VAL A 1 113 ? -13.159 -1.578 18.046 1.00 93.94 113 VAL A C 1
ATOM 867 O O . VAL A 1 113 ? -12.610 -2.039 17.056 1.00 93.94 113 VAL A O 1
ATOM 870 N N . ARG A 1 114 ? -14.490 -1.471 18.133 1.00 94.50 114 ARG A N 1
ATOM 871 C CA . ARG A 1 114 ? -15.389 -1.922 17.063 1.00 94.50 114 ARG A CA 1
ATOM 872 C C . ARG A 1 114 ? -15.114 -1.208 15.741 1.00 94.50 114 ARG A C 1
ATOM 874 O O . ARG A 1 114 ? -14.992 -1.863 14.716 1.00 94.50 114 ARG A O 1
ATOM 881 N N . ARG A 1 115 ? -14.959 0.120 15.771 1.00 94.56 115 ARG A N 1
ATOM 882 C CA . ARG A 1 115 ? -14.618 0.883 14.564 1.00 94.56 115 ARG A CA 1
ATOM 883 C C . ARG A 1 115 ? -13.249 0.494 14.008 1.00 94.56 115 ARG A C 1
ATOM 885 O O . ARG A 1 115 ? -13.082 0.508 12.798 1.00 94.56 115 ARG A O 1
ATOM 892 N N . LEU A 1 116 ? -12.279 0.184 14.869 1.00 94.44 116 LEU A N 1
ATOM 893 C CA . LEU A 1 116 ? -10.983 -0.311 14.418 1.00 94.44 116 LEU A CA 1
ATOM 894 C C . LEU A 1 116 ? -11.149 -1.650 13.690 1.00 94.44 116 LEU A C 1
ATOM 896 O O . LEU A 1 116 ? -10.714 -1.727 12.555 1.00 94.44 116 LEU A O 1
ATOM 900 N N . VAL A 1 117 ? -11.862 -2.621 14.278 1.00 94.62 117 VAL A N 1
ATOM 901 C CA . VAL A 1 117 ? -12.156 -3.924 13.643 1.00 94.62 117 VAL A CA 1
ATOM 902 C C . VAL A 1 117 ? -12.845 -3.757 12.286 1.00 94.62 117 VAL A C 1
ATOM 904 O O . VAL A 1 117 ? -12.465 -4.418 11.331 1.00 94.62 117 VAL A O 1
ATOM 907 N N . GLU A 1 118 ? -13.824 -2.854 12.180 1.00 94.12 118 GLU A N 1
ATOM 908 C CA . GLU A 1 118 ? -14.518 -2.568 10.914 1.00 94.12 118 GLU A CA 1
ATOM 909 C C . GLU A 1 118 ? -13.577 -1.984 9.843 1.00 94.12 118 GLU A C 1
ATOM 911 O O . GLU A 1 118 ? -13.719 -2.289 8.664 1.00 94.12 118 GLU A O 1
ATOM 916 N N . LEU A 1 119 ? -12.612 -1.144 10.236 1.00 93.69 119 LEU A N 1
ATOM 917 C CA . LEU A 1 119 ? -11.625 -0.569 9.312 1.00 93.69 119 LEU A CA 1
ATOM 918 C C . LEU A 1 119 ? -10.566 -1.586 8.871 1.00 93.69 119 LEU A C 1
ATOM 920 O O . LEU A 1 119 ? -9.977 -1.416 7.807 1.00 93.69 119 LEU A O 1
ATOM 924 N N . THR A 1 120 ? -10.311 -2.604 9.693 1.00 94.50 120 THR A N 1
ATOM 925 C CA . THR A 1 120 ? -9.248 -3.598 9.503 1.00 94.50 120 THR A CA 1
ATOM 926 C C . THR A 1 120 ? -9.770 -4.973 9.069 1.00 94.50 120 THR A C 1
ATOM 928 O O . THR A 1 120 ? -9.010 -5.942 9.065 1.00 94.50 120 THR A O 1
ATOM 931 N N . ASP A 1 121 ? -11.052 -5.069 8.705 1.00 91.69 121 ASP A N 1
ATOM 932 C CA . ASP A 1 121 ? -11.698 -6.301 8.250 1.00 91.69 121 ASP A CA 1
ATOM 933 C C . ASP A 1 121 ? -11.158 -6.736 6.871 1.00 91.69 121 ASP A C 1
ATOM 935 O O . ASP A 1 121 ? -11.319 -5.990 5.899 1.00 91.69 121 ASP A O 1
ATOM 939 N N . PRO A 1 122 ? -10.528 -7.923 6.752 1.00 85.88 122 PRO A N 1
ATOM 940 C CA . PRO A 1 122 ? -9.938 -8.386 5.497 1.00 85.88 122 PRO A CA 1
ATOM 941 C C . PRO A 1 122 ? -10.955 -8.545 4.363 1.00 85.88 122 PRO A C 1
ATOM 943 O O . PRO A 1 122 ? -10.598 -8.317 3.212 1.00 85.88 122 PRO A O 1
ATOM 946 N N . GLU A 1 123 ? -12.211 -8.883 4.665 1.00 86.56 123 GLU A N 1
ATOM 947 C CA . GLU A 1 123 ? -13.253 -9.070 3.642 1.00 86.56 123 GLU A CA 1
ATOM 948 C C . GLU A 1 123 ? -13.757 -7.734 3.082 1.00 86.56 123 GLU A C 1
ATOM 950 O O . GLU A 1 123 ? -14.270 -7.659 1.966 1.00 86.56 123 GLU A O 1
ATOM 955 N N . ALA A 1 124 ? -13.609 -6.653 3.850 1.00 83.25 124 ALA A N 1
ATOM 956 C CA . ALA A 1 124 ? -14.033 -5.326 3.430 1.00 83.25 124 ALA A CA 1
ATOM 957 C C . ALA A 1 124 ? -12.983 -4.625 2.559 1.00 83.25 124 ALA A C 1
ATOM 959 O O . ALA A 1 124 ? -13.305 -3.625 1.906 1.00 83.25 124 ALA A O 1
ATOM 960 N N . VAL A 1 125 ? -11.721 -5.056 2.617 1.00 85.88 125 VAL A N 1
ATOM 961 C CA . VAL A 1 125 ? -10.579 -4.382 1.994 1.00 85.88 125 VAL A CA 1
ATOM 962 C C . VAL A 1 125 ? -10.370 -4.891 0.567 1.00 85.88 125 VAL A C 1
ATOM 964 O O . VAL A 1 125 ? -10.147 -6.077 0.344 1.00 85.88 125 VAL A O 1
ATOM 967 N N . SER A 1 126 ? -10.399 -3.976 -0.407 1.00 86.00 126 SER A N 1
ATOM 968 C CA . SER A 1 126 ? -10.044 -4.315 -1.786 1.00 86.00 126 SER A CA 1
ATOM 969 C C . SER A 1 126 ? -8.563 -4.686 -1.877 1.00 86.00 126 SER A C 1
ATOM 971 O O . SER A 1 126 ? -7.700 -3.997 -1.336 1.00 86.00 126 SER A O 1
ATOM 973 N N . THR A 1 127 ? -8.274 -5.780 -2.578 1.00 85.81 127 THR A N 1
ATOM 974 C CA . THR A 1 127 ? -6.907 -6.236 -2.888 1.00 85.81 127 THR A CA 1
ATOM 975 C C . THR A 1 127 ? -6.535 -5.977 -4.348 1.00 85.81 127 THR A C 1
ATOM 977 O O . THR A 1 127 ? -5.492 -6.424 -4.828 1.00 85.81 127 THR A O 1
ATOM 980 N N . GLU A 1 128 ? -7.379 -5.239 -5.069 1.00 87.69 128 GLU A N 1
ATOM 981 C CA . GLU A 1 128 ? -7.136 -4.861 -6.453 1.00 87.69 128 GLU A CA 1
ATOM 982 C C . GLU A 1 128 ? -6.108 -3.728 -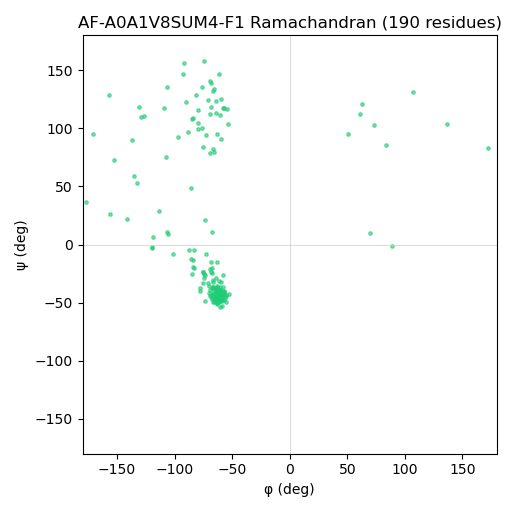6.534 1.00 87.69 128 GLU A C 1
ATOM 984 O O . GLU A 1 128 ? -6.189 -2.736 -5.815 1.00 87.69 128 GLU A O 1
ATOM 989 N N . ASN A 1 129 ? -5.155 -3.845 -7.461 1.00 87.12 129 ASN A N 1
ATOM 990 C CA . ASN A 1 129 ? -4.161 -2.802 -7.730 1.00 87.12 129 ASN A CA 1
ATOM 991 C C . ASN A 1 129 ? -4.696 -1.755 -8.729 1.00 87.12 129 ASN A C 1
ATOM 993 O O . ASN A 1 129 ? -4.064 -1.47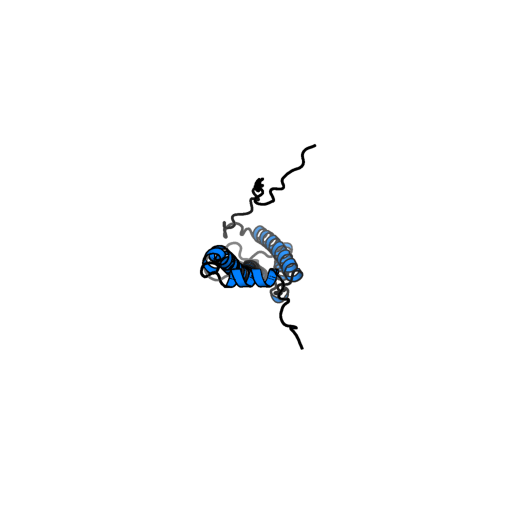5 -9.750 1.00 87.12 129 ASN A O 1
ATOM 997 N N . SER A 1 130 ? -5.905 -1.251 -8.480 1.00 92.44 130 SER A N 1
ATOM 998 C CA . SER A 1 130 ? -6.483 -0.097 -9.173 1.00 92.44 130 SER A CA 1
ATOM 999 C C . SER A 1 130 ? -6.159 1.184 -8.401 1.00 92.44 130 SER A C 1
ATOM 1001 O O . SER A 1 130 ? -5.892 1.137 -7.201 1.00 92.44 130 SER A O 1
ATOM 1003 N N . GLU A 1 131 ? -6.165 2.336 -9.075 1.00 91.44 131 GLU A N 1
ATOM 1004 C CA . GLU A 1 131 ? -5.904 3.629 -8.421 1.00 91.44 131 GLU A CA 1
ATOM 1005 C C . GLU A 1 131 ? -6.877 3.877 -7.258 1.00 91.44 131 GLU A C 1
ATOM 1007 O O . GLU A 1 131 ? -6.442 4.184 -6.147 1.00 91.44 131 GLU A O 1
ATOM 1012 N N . ASP A 1 132 ? -8.168 3.622 -7.488 1.00 92.94 132 ASP A N 1
ATOM 1013 C CA . ASP A 1 132 ? -9.214 3.736 -6.469 1.00 92.94 132 ASP A CA 1
ATOM 1014 C C . ASP A 1 132 ? -9.008 2.732 -5.320 1.00 92.94 132 ASP A C 1
ATOM 1016 O O . ASP A 1 132 ? -9.065 3.107 -4.151 1.00 92.94 132 ASP A O 1
ATOM 1020 N N . GLY A 1 133 ? -8.690 1.466 -5.628 1.00 92.62 133 GLY A N 1
ATOM 1021 C CA . GLY A 1 133 ? -8.462 0.432 -4.613 1.00 92.62 133 GLY A CA 1
ATOM 1022 C C . GLY A 1 133 ? -7.283 0.749 -3.689 1.00 92.62 133 GLY A C 1
ATOM 1023 O O . GLY A 1 133 ? -7.367 0.548 -2.476 1.00 92.62 133 GLY A O 1
ATOM 1024 N N . VAL A 1 134 ? -6.201 1.303 -4.243 1.00 92.00 134 VAL A N 1
ATOM 1025 C CA . VAL A 1 134 ? -5.029 1.736 -3.469 1.00 92.00 134 VAL A CA 1
ATOM 1026 C C . VAL A 1 134 ? -5.345 2.973 -2.623 1.00 92.00 134 VAL A C 1
ATOM 1028 O O . VAL A 1 134 ? -4.930 3.030 -1.464 1.00 92.00 134 VAL A O 1
ATOM 1031 N N . ALA A 1 135 ? -6.084 3.945 -3.166 1.00 93.31 135 ALA A N 1
ATOM 1032 C CA . ALA A 1 135 ? -6.472 5.152 -2.438 1.00 93.31 135 ALA A CA 1
ATOM 1033 C C . ALA A 1 135 ? -7.383 4.830 -1.241 1.00 93.31 135 ALA A C 1
ATOM 1035 O O . ALA A 1 135 ? -7.105 5.270 -0.121 1.00 93.31 135 ALA A O 1
ATOM 1036 N N . ASP A 1 136 ? -8.403 3.997 -1.457 1.00 93.25 136 ASP A N 1
ATOM 1037 C CA . ASP A 1 136 ? -9.314 3.525 -0.413 1.00 93.25 136 ASP A CA 1
ATOM 1038 C C . ASP A 1 136 ? -8.561 2.768 0.687 1.00 93.25 136 ASP A C 1
ATOM 1040 O O . ASP A 1 136 ? -8.808 2.961 1.882 1.00 93.25 136 ASP A O 1
ATOM 1044 N N . PHE A 1 137 ? -7.623 1.899 0.296 1.00 94.56 137 PHE A N 1
ATOM 1045 C CA . PHE A 1 137 ? -6.782 1.171 1.239 1.00 94.56 137 PHE A CA 1
ATOM 1046 C C . PHE A 1 137 ? -5.961 2.134 2.109 1.00 94.56 137 PHE A C 1
ATOM 1048 O O . PHE A 1 137 ? -5.930 1.996 3.334 1.00 94.56 137 PHE A O 1
ATOM 1055 N N . ASP A 1 138 ? -5.308 3.122 1.495 1.00 94.62 138 ASP A N 1
ATOM 1056 C CA . ASP A 1 138 ? -4.451 4.076 2.200 1.00 94.62 138 ASP A CA 1
ATOM 1057 C C . ASP A 1 138 ? -5.242 4.965 3.169 1.00 94.62 138 ASP A C 1
ATOM 1059 O O . ASP A 1 138 ? -4.780 5.225 4.288 1.00 94.62 138 ASP A O 1
ATOM 1063 N N . GLU A 1 139 ? -6.449 5.392 2.788 1.00 95.38 139 GLU A N 1
ATOM 1064 C CA . GLU A 1 139 ? -7.354 6.128 3.674 1.00 95.38 139 GLU A CA 1
ATOM 1065 C C . GLU A 1 139 ? -7.740 5.283 4.895 1.00 95.38 139 GLU A C 1
ATOM 1067 O O . GLU A 1 139 ? -7.601 5.733 6.039 1.00 95.38 139 GLU A O 1
ATOM 1072 N N . ARG A 1 140 ? -8.132 4.022 4.681 1.00 94.81 140 ARG A N 1
ATOM 1073 C CA . ARG A 1 140 ? -8.481 3.098 5.771 1.00 94.81 140 ARG A CA 1
ATOM 1074 C C . ARG A 1 140 ? -7.305 2.815 6.688 1.00 94.81 140 ARG A C 1
ATOM 1076 O O . ARG A 1 140 ? -7.468 2.857 7.907 1.00 94.81 140 ARG A O 1
ATOM 1083 N N . LEU A 1 141 ? -6.123 2.558 6.130 1.00 95.44 141 LEU A N 1
ATOM 1084 C CA . LEU A 1 141 ? -4.915 2.306 6.906 1.00 95.44 141 LEU A CA 1
ATOM 1085 C C . LEU A 1 141 ? -4.573 3.525 7.775 1.00 95.44 141 LEU A C 1
ATOM 1087 O O . LEU A 1 141 ? -4.272 3.377 8.961 1.00 95.44 141 LEU A O 1
ATOM 1091 N N . LYS A 1 142 ? -4.669 4.742 7.230 1.00 97.06 142 LYS A N 1
ATOM 1092 C CA . LYS A 1 142 ? -4.453 5.984 7.984 1.00 97.06 142 LYS A CA 1
ATOM 1093 C C . LYS A 1 142 ? -5.441 6.129 9.143 1.00 97.06 142 LYS A C 1
ATOM 1095 O O . LYS A 1 142 ? -5.025 6.406 10.274 1.00 97.06 142 LYS A O 1
ATOM 1100 N N . ASP A 1 143 ? -6.724 5.907 8.886 1.00 95.81 143 ASP A N 1
ATOM 1101 C CA . ASP A 1 143 ? -7.768 5.976 9.907 1.00 95.81 143 ASP A CA 1
ATOM 1102 C C . ASP A 1 143 ? -7.584 4.904 10.984 1.00 95.81 143 ASP A C 1
ATOM 1104 O O . ASP A 1 143 ? -7.666 5.195 12.181 1.00 95.81 143 ASP A O 1
ATOM 1108 N N . ALA A 1 144 ? -7.265 3.675 10.587 1.00 96.06 144 ALA A N 1
ATOM 1109 C CA . ALA A 1 144 ? -7.014 2.572 11.500 1.00 96.06 144 ALA A CA 1
ATOM 1110 C C . ALA A 1 144 ? -5.801 2.835 12.399 1.00 96.06 144 ALA A C 1
ATOM 1112 O O . ALA A 1 144 ? -5.891 2.622 13.609 1.00 96.06 144 ALA A O 1
ATOM 1113 N N . LYS A 1 145 ? -4.699 3.384 11.868 1.00 96.00 145 LYS A N 1
ATOM 1114 C CA . LYS A 1 145 ? -3.552 3.817 12.688 1.00 96.00 145 LYS A CA 1
ATOM 1115 C C . LYS A 1 145 ? -3.978 4.836 13.739 1.00 96.00 145 LYS A C 1
ATOM 1117 O O . LYS A 1 145 ? -3.658 4.679 14.919 1.00 96.00 145 LYS A O 1
ATOM 1122 N N . ALA A 1 146 ? -4.741 5.854 13.338 1.00 95.50 146 ALA A N 1
ATOM 1123 C CA . ALA A 1 146 ? -5.240 6.868 14.262 1.00 95.50 146 ALA A CA 1
ATOM 1124 C C . ALA A 1 146 ? -6.123 6.248 15.360 1.00 95.50 146 ALA A C 1
ATOM 1126 O O . ALA A 1 146 ? -5.991 6.593 16.537 1.00 95.50 146 ALA A O 1
ATOM 1127 N N . LYS A 1 147 ? -6.989 5.290 15.008 1.00 94.38 147 LYS A N 1
ATOM 1128 C CA . LYS A 1 147 ? -7.819 4.554 15.973 1.00 94.38 147 LYS A CA 1
ATOM 1129 C C . LYS A 1 147 ? -7.001 3.660 16.899 1.00 94.38 147 LYS A C 1
ATOM 1131 O O . LYS A 1 147 ? -7.261 3.680 18.102 1.00 94.38 147 LYS A O 1
ATOM 1136 N N . GLY A 1 148 ? -5.997 2.956 16.384 1.00 93.56 148 GLY A N 1
ATOM 1137 C CA . GLY A 1 148 ? -5.075 2.147 17.179 1.00 93.56 148 GLY A CA 1
ATOM 1138 C C . GLY A 1 148 ? -4.401 2.975 18.271 1.00 93.56 148 GLY A C 1
ATOM 1139 O O . GLY A 1 148 ? -4.492 2.631 19.446 1.00 93.56 148 GLY A O 1
ATOM 1140 N N . VAL A 1 149 ? -3.848 4.141 17.916 1.00 93.81 149 VAL A N 1
ATOM 1141 C CA . VAL A 1 149 ? -3.226 5.073 18.878 1.00 93.81 149 VAL A CA 1
ATOM 1142 C C . VAL A 1 149 ? -4.216 5.518 19.959 1.00 93.81 149 VAL A C 1
ATOM 1144 O O . VAL A 1 149 ? -3.876 5.556 21.144 1.00 93.81 149 VAL A O 1
ATOM 1147 N N . VAL A 1 150 ? -5.455 5.842 19.577 1.00 93.06 150 VAL A N 1
ATOM 1148 C CA . VAL A 1 150 ? -6.504 6.239 20.528 1.00 93.06 150 VAL A CA 1
ATOM 1149 C C . VAL A 1 150 ? -6.817 5.107 21.508 1.00 93.06 150 VAL A C 1
ATOM 1151 O O . VAL A 1 150 ? -6.907 5.364 22.709 1.00 93.06 150 VAL A O 1
ATOM 1154 N N . VAL A 1 151 ? -6.962 3.872 21.021 1.00 91.62 151 VAL A N 1
ATOM 1155 C CA . VAL A 1 151 ? -7.254 2.699 21.857 1.00 91.62 151 VAL A CA 1
ATOM 1156 C C . VAL A 1 151 ? -6.087 2.391 22.796 1.00 91.62 151 VAL A C 1
ATOM 1158 O O . VAL A 1 151 ? -6.301 2.306 24.005 1.00 91.62 151 VAL A O 1
ATOM 1161 N N . SER A 1 152 ? -4.852 2.326 22.293 1.00 89.62 152 SER A N 1
ATOM 1162 C CA . SER A 1 152 ? -3.663 2.091 23.125 1.00 89.62 152 SER A CA 1
ATOM 1163 C C . SER A 1 152 ? -3.516 3.142 24.227 1.00 89.62 152 SER A C 1
ATOM 1165 O O . SER A 1 152 ? -3.222 2.810 25.376 1.00 89.62 152 SER A O 1
ATOM 1167 N N . ARG A 1 153 ? -3.795 4.415 23.915 1.00 89.19 153 ARG A N 1
ATOM 1168 C CA . ARG A 1 153 ? -3.765 5.504 24.900 1.00 89.19 153 ARG A CA 1
ATOM 1169 C C . ARG A 1 153 ? -4.859 5.371 25.959 1.00 89.19 153 ARG A C 1
ATOM 1171 O O . ARG A 1 153 ? -4.609 5.696 27.115 1.00 89.19 153 ARG A O 1
ATOM 1178 N N . MET A 1 154 ? -6.053 4.900 25.593 1.00 87.38 154 MET A N 1
ATOM 1179 C CA . MET A 1 154 ? -7.133 4.629 26.553 1.00 87.38 154 MET A CA 1
ATOM 1180 C C . MET A 1 154 ? -6.803 3.476 27.506 1.00 87.38 154 MET A C 1
ATOM 1182 O O . MET A 1 154 ? -7.274 3.485 28.639 1.00 87.38 154 MET A O 1
ATOM 1186 N N . LEU A 1 155 ? -6.008 2.505 27.053 1.00 83.94 155 LEU A N 1
ATOM 1187 C CA . LEU A 1 155 ? -5.610 1.329 27.832 1.00 83.94 155 LEU A CA 1
ATOM 1188 C C . LEU A 1 155 ? -4.384 1.562 28.718 1.00 83.94 155 LEU A C 1
ATOM 1190 O O . LEU A 1 155 ? -4.085 0.733 29.571 1.00 83.94 155 LEU A O 1
ATOM 1194 N N . GLY A 1 156 ? -3.666 2.671 28.527 1.00 74.81 156 GLY A N 1
ATOM 1195 C CA . GLY A 1 156 ? -2.420 2.934 29.247 1.00 74.81 156 GLY A CA 1
ATOM 1196 C C . GLY A 1 156 ? -1.260 2.022 28.827 1.00 74.81 156 GLY A C 1
ATOM 1197 O O . GLY A 1 156 ? -0.201 2.079 29.441 1.00 74.81 156 GLY A O 1
ATOM 1198 N N . GLU A 1 157 ? -1.404 1.241 27.749 1.00 66.25 157 GLU A N 1
ATOM 1199 C CA . GLU A 1 157 ? -0.390 0.310 27.215 1.00 66.25 157 GLU A CA 1
ATOM 1200 C C . GLU A 1 157 ? 0.776 1.029 26.494 1.00 66.25 157 GLU A C 1
ATOM 1202 O O . GLU A 1 157 ? 1.512 0.436 25.712 1.00 66.25 157 GLU A O 1
ATOM 1207 N N . SER A 1 158 ? 0.992 2.318 26.777 1.00 49.91 158 SER A N 1
ATOM 1208 C CA . SER A 1 158 ? 1.926 3.223 26.085 1.00 49.91 158 SER A CA 1
ATOM 1209 C C . SER A 1 158 ? 3.424 2.896 26.269 1.00 49.91 158 SER A C 1
ATOM 1211 O O . SER A 1 158 ? 4.264 3.722 25.919 1.00 49.91 158 SER A O 1
ATOM 1213 N N . GLY A 1 159 ? 3.789 1.744 26.834 1.00 48.25 159 GLY A N 1
ATOM 1214 C CA . GLY A 1 159 ? 5.146 1.482 27.330 1.00 48.25 159 GLY A CA 1
ATOM 1215 C C . GLY A 1 159 ? 5.919 0.325 26.697 1.00 48.25 159 GLY A C 1
ATOM 1216 O O . GLY A 1 159 ? 7.059 0.111 27.089 1.00 48.25 159 GLY A O 1
ATOM 1217 N N . SER A 1 160 ? 5.353 -0.443 25.763 1.00 43.75 160 SER A N 1
ATOM 1218 C CA . SER A 1 160 ? 6.046 -1.626 25.228 1.00 43.75 160 SER A CA 1
ATOM 1219 C C . SER A 1 160 ? 5.609 -1.957 23.802 1.00 43.75 160 SER A C 1
ATOM 1221 O O . SER A 1 160 ? 4.874 -2.912 23.611 1.00 43.75 160 SER A O 1
ATOM 1223 N N . VAL A 1 161 ? 6.033 -1.154 22.824 1.00 43.38 161 VAL A N 1
ATOM 1224 C CA . VAL A 1 161 ? 6.545 -1.574 21.500 1.00 43.38 161 VAL A CA 1
ATOM 1225 C C . VAL A 1 161 ? 7.114 -0.303 20.866 1.00 43.38 161 VAL A C 1
ATOM 1227 O O . VAL A 1 161 ? 6.397 0.514 20.293 1.00 43.38 161 VAL A O 1
ATOM 1230 N N . THR A 1 162 ? 8.417 -0.107 21.024 1.00 45.78 162 THR A N 1
ATOM 1231 C CA . THR A 1 162 ? 9.229 0.635 20.061 1.00 45.78 162 THR A CA 1
ATOM 1232 C C . THR A 1 162 ? 9.287 -0.154 18.757 1.00 45.78 162 THR A C 1
ATOM 1234 O O . THR A 1 162 ? 9.641 -1.328 18.790 1.00 45.78 162 THR A O 1
ATOM 1237 N N . ASP A 1 163 ? 9.049 0.511 17.630 1.00 37.06 163 ASP A N 1
ATOM 1238 C CA . ASP A 1 163 ? 10.006 0.436 16.529 1.00 37.06 163 ASP A CA 1
ATOM 1239 C C . ASP A 1 163 ? 10.329 1.862 16.069 1.00 37.06 163 ASP A C 1
ATOM 1241 O O . ASP A 1 163 ? 9.482 2.611 15.577 1.00 37.06 163 ASP A O 1
ATOM 1245 N N . GLN A 1 164 ? 11.562 2.255 16.374 1.00 47.34 164 GLN A N 1
ATOM 1246 C CA . GLN A 1 164 ? 12.260 3.361 15.752 1.00 47.34 164 GLN A CA 1
ATOM 1247 C C . GLN A 1 164 ? 12.875 2.784 14.480 1.00 47.34 164 GLN A C 1
ATOM 1249 O O . GLN A 1 164 ? 13.819 2.007 14.570 1.00 47.34 164 GLN A O 1
ATOM 1254 N N . GLY A 1 165 ? 12.351 3.156 13.315 1.00 41.94 165 GLY A N 1
ATOM 1255 C CA . GLY A 1 165 ? 12.825 2.554 12.072 1.00 41.94 165 GLY A CA 1
ATOM 1256 C C . GLY A 1 165 ? 12.196 3.113 10.805 1.00 41.94 165 GLY A C 1
ATOM 1257 O O . GLY A 1 165 ? 11.955 2.367 9.865 1.00 41.94 165 GLY A O 1
ATOM 1258 N N . ARG A 1 166 ? 11.914 4.418 10.735 1.00 40.94 166 ARG A N 1
ATOM 1259 C CA . ARG A 1 166 ? 11.648 5.062 9.442 1.00 40.94 166 ARG A CA 1
ATOM 1260 C C . ARG A 1 166 ? 12.356 6.402 9.388 1.00 40.94 166 ARG A C 1
ATOM 1262 O O . ARG A 1 166 ? 11.817 7.426 9.793 1.00 40.94 166 ARG A O 1
ATOM 1269 N N . GLU A 1 167 ? 13.592 6.362 8.903 1.00 38.38 167 GLU A N 1
ATOM 1270 C CA . GLU A 1 167 ? 14.216 7.539 8.319 1.00 38.38 167 GLU A CA 1
ATOM 1271 C C . GLU A 1 167 ? 13.288 8.065 7.219 1.00 38.38 167 GLU A C 1
ATOM 1273 O O . GLU A 1 167 ? 13.013 7.394 6.221 1.00 38.38 167 GLU A O 1
ATOM 1278 N N . GLU A 1 168 ? 12.788 9.281 7.408 1.00 40.56 168 GLU A N 1
ATOM 1279 C CA . G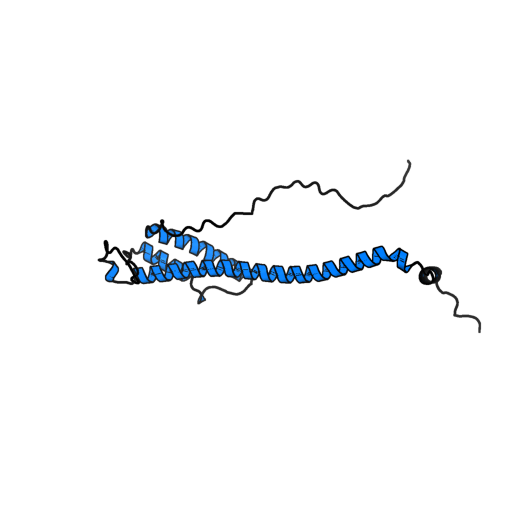LU A 1 168 ? 12.289 10.101 6.316 1.00 40.56 168 GLU A CA 1
ATOM 1280 C C . GLU A 1 168 ? 13.476 10.471 5.414 1.00 40.56 168 GLU A C 1
ATOM 1282 O O . GLU A 1 168 ? 14.044 11.560 5.503 1.00 40.56 168 GLU A O 1
ATOM 1287 N N . SER A 1 169 ? 13.869 9.572 4.510 1.00 45.28 169 SER A N 1
ATOM 1288 C CA . SER A 1 169 ? 14.609 9.983 3.317 1.00 45.28 169 SER A CA 1
ATOM 1289 C C . SER A 1 169 ? 13.612 10.625 2.356 1.00 45.28 169 SER A C 1
ATOM 1291 O O . SER A 1 169 ? 12.994 9.985 1.510 1.00 45.28 169 SER A O 1
ATOM 1293 N N . GLY A 1 170 ? 13.376 11.911 2.591 1.00 41.59 170 GLY A N 1
ATOM 1294 C CA . GLY A 1 170 ? 12.484 12.761 1.812 1.00 41.59 170 GLY A CA 1
ATOM 1295 C C . GLY A 1 170 ? 12.855 14.232 1.945 1.00 41.59 170 GLY A C 1
ATOM 1296 O O . GLY A 1 170 ? 12.005 15.105 1.809 1.00 41.59 170 GLY A O 1
ATOM 1297 N N . LYS A 1 171 ? 14.128 14.537 2.232 1.00 37.81 171 LYS A N 1
ATOM 1298 C CA . LYS A 1 171 ? 14.650 15.893 2.077 1.00 37.81 171 LYS A CA 1
ATOM 1299 C C . LYS A 1 171 ? 14.783 16.148 0.580 1.00 37.81 171 LYS A C 1
ATOM 1301 O O . LYS A 1 171 ? 15.800 15.814 -0.020 1.00 37.81 171 LYS A O 1
ATOM 1306 N N . THR A 1 172 ? 13.765 16.757 -0.023 1.00 38.41 172 THR A N 1
ATOM 1307 C CA . THR A 1 172 ? 13.914 17.453 -1.302 1.00 38.41 172 THR A CA 1
ATOM 1308 C C . THR A 1 172 ? 14.944 18.561 -1.101 1.00 38.41 172 THR A C 1
ATOM 1310 O O . THR A 1 172 ? 14.632 19.673 -0.670 1.00 38.41 172 THR A O 1
ATOM 1313 N N . VAL A 1 173 ? 16.209 18.235 -1.353 1.00 42.25 173 VAL A N 1
ATOM 1314 C CA . VAL A 1 173 ? 17.237 19.221 -1.648 1.00 42.25 173 VAL A CA 1
ATOM 1315 C C . VAL A 1 173 ? 16.762 19.939 -2.902 1.00 42.25 173 VAL A C 1
ATOM 1317 O O . VAL A 1 173 ? 16.689 19.362 -3.983 1.00 42.25 173 VAL A O 1
ATOM 1320 N N . LYS A 1 174 ? 16.403 21.211 -2.734 1.00 44.25 174 LYS A N 1
ATOM 1321 C CA . LYS A 1 174 ? 16.274 22.179 -3.817 1.00 44.25 174 LYS A CA 1
ATOM 1322 C C . LYS A 1 174 ? 17.674 22.387 -4.398 1.00 44.25 174 LYS A C 1
ATOM 1324 O O . LYS A 1 174 ? 18.374 23.322 -4.026 1.00 44.25 174 LYS A O 1
ATOM 1329 N N . GLY A 1 175 ? 18.102 21.452 -5.238 1.00 40.41 175 GLY A N 1
ATOM 1330 C C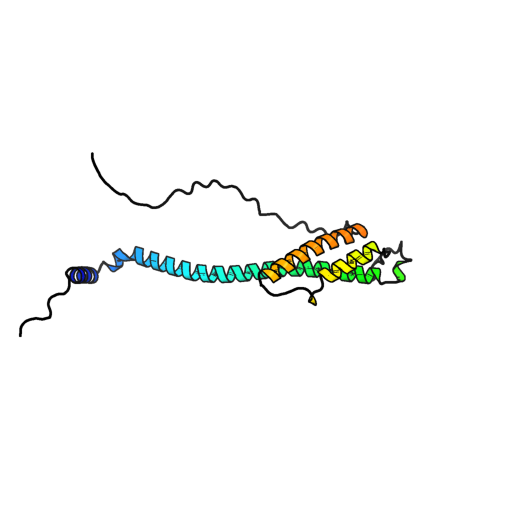A . GLY A 1 175 ? 19.272 21.596 -6.082 1.00 40.41 175 GLY A CA 1
ATOM 1331 C C . GLY A 1 175 ? 18.892 22.508 -7.234 1.00 40.41 175 GLY A C 1
ATOM 1332 O O . GLY A 1 175 ? 18.235 22.081 -8.177 1.00 40.41 175 GLY A O 1
ATOM 1333 N N . THR A 1 176 ? 19.278 23.776 -7.152 1.00 50.34 176 THR A N 1
ATOM 1334 C CA . THR A 1 176 ? 19.479 24.600 -8.343 1.00 50.34 176 THR A CA 1
ATOM 1335 C C . THR A 1 176 ? 20.710 24.044 -9.054 1.00 50.34 176 THR A C 1
ATOM 1337 O O . THR A 1 176 ? 21.819 24.529 -8.855 1.00 50.34 176 THR A O 1
ATOM 1340 N N . GLY A 1 177 ? 20.522 22.940 -9.774 1.00 39.16 177 GLY A N 1
ATOM 1341 C CA . GLY A 1 177 ? 21.490 22.446 -10.737 1.00 39.16 177 GLY A CA 1
ATOM 1342 C C . GLY A 1 177 ? 21.327 23.271 -11.999 1.00 39.16 177 GLY A C 1
ATOM 1343 O O . GLY A 1 177 ? 20.343 23.106 -12.717 1.00 39.16 177 GLY A O 1
ATOM 1344 N N . GLU A 1 178 ? 22.263 24.187 -12.227 1.00 51.50 178 GLU A N 1
ATOM 1345 C CA . GLU A 1 178 ? 22.585 24.641 -13.574 1.00 51.50 178 GLU A CA 1
ATOM 1346 C C . GLU A 1 178 ? 22.902 23.386 -14.393 1.00 51.50 178 GLU A C 1
ATOM 1348 O O . GLU A 1 178 ? 23.924 22.731 -14.198 1.00 51.50 178 GLU A O 1
ATOM 1353 N N . MET A 1 179 ? 21.948 22.983 -15.228 1.00 45.38 179 MET A N 1
ATOM 1354 C CA . MET A 1 179 ? 22.141 21.936 -16.216 1.00 45.38 179 MET A CA 1
ATOM 1355 C C . MET A 1 179 ? 22.863 22.608 -17.378 1.00 45.38 179 MET A C 1
ATOM 1357 O O . MET A 1 179 ? 22.249 23.356 -18.137 1.00 45.38 179 MET A O 1
ATOM 1361 N N . GLU A 1 180 ? 24.182 22.430 -17.434 1.00 49.00 180 GLU A N 1
ATOM 1362 C CA . GLU A 1 180 ? 24.980 22.867 -18.572 1.00 49.00 180 GLU A CA 1
ATOM 1363 C C . GLU A 1 180 ? 24.426 22.209 -19.842 1.00 49.00 180 GLU A C 1
ATOM 1365 O O . GLU A 1 180 ? 24.355 20.986 -19.979 1.00 49.00 180 GLU A O 1
ATOM 1370 N N . ASP A 1 181 ? 23.966 23.085 -20.727 1.00 51.56 181 ASP A N 1
ATOM 1371 C CA . ASP A 1 181 ? 23.407 22.841 -22.045 1.00 51.56 181 ASP A CA 1
ATOM 1372 C C . ASP A 1 181 ? 24.469 22.201 -22.952 1.00 51.56 181 ASP A C 1
ATOM 1374 O O . ASP A 1 181 ? 25.318 22.880 -23.533 1.00 51.56 181 ASP A O 1
ATOM 1378 N N . PHE A 1 182 ? 24.459 20.871 -23.038 1.00 43.41 182 PHE A N 1
ATOM 1379 C CA . PHE A 1 182 ? 25.273 20.131 -23.995 1.00 43.41 182 PHE A CA 1
ATOM 1380 C C . PHE A 1 182 ? 24.435 19.796 -25.232 1.00 43.41 182 PHE A C 1
ATOM 1382 O O . PHE A 1 182 ? 23.790 18.753 -25.310 1.00 43.41 182 PHE A O 1
ATOM 1389 N N . GLY A 1 183 ? 24.503 20.682 -26.229 1.00 42.62 183 GLY A N 1
ATOM 1390 C CA . GLY A 1 183 ? 24.286 20.324 -27.630 1.00 42.62 183 GLY A CA 1
ATOM 1391 C C . GLY A 1 183 ? 23.420 21.296 -28.425 1.00 42.62 183 GLY A C 1
ATOM 1392 O O . GLY A 1 183 ? 22.198 21.209 -28.394 1.00 42.62 183 GLY A O 1
ATOM 1393 N N . GLY A 1 184 ? 24.040 22.132 -29.269 1.00 37.50 184 GLY A N 1
ATOM 1394 C CA . GLY A 1 184 ? 23.261 22.790 -30.319 1.00 37.50 184 GLY A CA 1
ATOM 1395 C C . GLY A 1 184 ? 23.930 23.877 -31.154 1.00 37.50 184 GLY A C 1
ATOM 1396 O O . GLY A 1 184 ? 23.645 25.050 -30.977 1.00 37.50 184 GLY A O 1
ATOM 1397 N N . VAL A 1 185 ? 24.670 23.455 -32.183 1.00 44.03 185 VAL A N 1
ATOM 1398 C CA . VAL A 1 185 ? 24.757 24.125 -33.499 1.00 44.03 185 VAL A CA 1
ATOM 1399 C C . VAL A 1 185 ? 25.556 25.436 -33.589 1.00 44.03 185 VAL A C 1
ATOM 1401 O O . VAL A 1 185 ? 25.085 26.551 -33.382 1.00 44.03 185 VAL A O 1
ATOM 1404 N N . VAL A 1 186 ? 26.765 25.281 -34.131 1.00 51.22 186 VAL A N 1
ATOM 1405 C CA . VAL A 1 186 ? 27.456 26.302 -34.922 1.00 51.22 186 VAL A CA 1
ATOM 1406 C C . VAL A 1 186 ? 26.600 26.714 -36.128 1.00 51.22 186 VAL A C 1
ATOM 1408 O O . VAL A 1 186 ? 26.358 25.921 -37.036 1.00 51.22 186 VAL A O 1
ATOM 1411 N N . LYS A 1 187 ? 26.187 27.984 -36.193 1.00 45.84 187 LYS A N 1
ATOM 1412 C CA . LYS A 1 187 ? 25.719 28.602 -37.441 1.00 45.84 187 LYS A CA 1
ATOM 1413 C C . LYS A 1 187 ? 26.495 29.887 -37.691 1.00 45.84 187 LYS A C 1
ATOM 1415 O O . LYS A 1 187 ? 26.384 30.866 -36.961 1.00 45.84 187 LYS A O 1
ATOM 1420 N N . GLY A 1 188 ? 27.338 29.842 -38.716 1.00 43.22 188 GLY A N 1
ATOM 1421 C CA . GLY A 1 188 ? 28.129 30.976 -39.163 1.00 43.22 188 GLY A CA 1
ATOM 1422 C C . GLY A 1 188 ? 27.321 32.033 -39.926 1.00 43.22 188 GLY A C 1
ATOM 1423 O O . GLY A 1 188 ? 26.316 31.729 -40.560 1.00 43.22 188 GLY A O 1
ATOM 1424 N N . LYS A 1 189 ? 27.901 33.244 -39.916 1.00 41.03 189 LYS A N 1
ATOM 1425 C CA . LYS A 1 189 ? 27.787 34.380 -40.857 1.00 41.03 189 LYS A CA 1
ATOM 1426 C C . LYS A 1 189 ? 26.425 35.069 -41.053 1.00 41.03 189 LYS A C 1
ATOM 1428 O O . LYS A 1 189 ? 25.545 34.541 -41.714 1.00 41.03 189 LYS A O 1
ATOM 1433 N N . ALA A 1 190 ? 26.410 36.376 -40.770 1.00 42.00 190 ALA A N 1
ATOM 1434 C CA . ALA A 1 190 ? 26.244 37.396 -41.813 1.00 42.00 190 ALA A CA 1
ATOM 1435 C C . ALA A 1 190 ? 26.808 38.749 -41.341 1.00 42.00 190 ALA A C 1
ATOM 1437 O O . ALA A 1 190 ? 26.520 39.215 -40.245 1.00 42.00 190 ALA A O 1
ATOM 1438 N N . LYS A 1 191 ? 27.657 39.333 -42.188 1.00 47.06 191 LYS A N 1
ATOM 1439 C CA . LYS A 1 191 ? 28.247 40.669 -42.073 1.00 47.06 191 LYS A CA 1
ATOM 1440 C C . LYS A 1 191 ? 27.204 41.670 -42.588 1.00 47.06 191 LYS A C 1
ATOM 1442 O O . LYS A 1 191 ? 26.696 41.456 -43.689 1.00 47.06 191 LYS A O 1
ATOM 1447 N N . GLY A 1 192 ? 26.911 42.708 -41.813 1.00 47.91 192 GLY A N 1
ATOM 1448 C CA . GLY A 1 192 ? 26.278 43.949 -42.264 1.00 47.91 192 GLY A CA 1
ATOM 1449 C C . GLY A 1 192 ? 27.295 45.070 -42.171 1.00 47.91 192 GLY A C 1
ATOM 1450 O O . GLY A 1 192 ? 28.069 45.038 -41.186 1.00 47.91 192 GLY A O 1
#

Sequence (192 aa):
MASEADQKTEVERAQEREDDDPFAPLLSLESSFYDEGYALGHAEGSTSGRIEGRLFGLSRGFEKFEEMGRLQGQASVWSARLEDPKASNASDAVSSGGILTPIKPTDRLRKQVRRLVELTDPEAVSTENSEDGVADFDERLKDAKAKGVVVSRMLGESGSVTDQGREESGKTVKGTGEMEDFGGVVKGKAKG

Secondary structure (DSSP, 8-state):
---S-----HHHHHHHHHHT-TTHHHHSHHHHHHHHHHHHHHHHHHHHHHHHHHHHHHHHHHHHHHHHHHHHHHHHHHHHHHH-GGGGS-SS----SS-PPP----HHHHHHHHHHHHHT-TTTS----SHHHHHHHHHHHHHHHHHHHHHHHHHT-TTS--------------------------------

=== Feature glossary ===
Reading guide. The protein is described through the following features:

Foldseek 3Di. A 3Di character summarizes, for each residue, the relative orientation of the Cα frame of its nearest spatial neighbor. Because it encodes fold topology rather than chemistry, 3Di alignments detect remote structural similarity that sequence alignment misses.

Contact-map, Ramachandran, and PAE plots. Plot images: a contact map (which residues are close in 3D, as an N×N binary image), a Ramachandran scatter (backbone torsion angles, revealing secondary-structure composition at a glance), and — for AlphaFold structures — a PAE heatmap (pairwise prediction confidence).

Radius of gyration, Cα contacts, bounding box. Radius of gyration (Rg) is the root-mean-square distance of Cα atoms from their centroid — a single number for overall size and compactness. A globular domain of N residues has Rg ≈ 2.2·N^0.38 Å; an extended or disordered chain has a much larger Rg. The Cα contact count is the number of residue pairs whose Cα atoms are within 8 Å and are more than four positions apart in sequence — a standard proxy for tertiary packing density. The bounding box is the smallest axis-aligned box enclosing all Cα atoms.

Secondary structure (8-state, DSSP). Eight-state secondary structure (DSSP): H is the canonical α-helix, G the tighter 3₁₀-helix, I the wider π-helix; E/B are β-structure, T and S are turns and bends, and '-' is everything else. DSSP derives these from the pattern of main-chain N–H···O=C hydrogen bonds, not from the sequence.

B-factor. B-factor (Debye–Waller factor) reflects atomic displacement in the crystal lattice. It is an experimental observable (units Å²), not a prediction; low values mean the atom is pinned down, high values mean it moves or is heterogeneous across the crystal.

pLDDT. pLDDT is the predicted lDDT-Cα score: AlphaFold's confidence that the local environment of each residue (all inter-atomic distances within 15 Å) is correctly placed. It is a per-residue number between 0 and 100, with higher meaning more reliable.

Nearest PDB structures. Nearest PDB neighbors are the top structural matches found by Foldseek when searching this structure against the entire Protein Data Bank. Each hit reports a TM-score (0 to 1; >0.5 almost always implies the same fold) and an E-value. These are *structural* homologs — they may share no detectable sequence similarity.

Solvent-accessible surface area. Accessible surface area quantifies burial. A residue with SASA near zero is packed into the hydrophobic core; one with SASA >100 Å² sits on the surface. Computed here via the Shrake–Rupley numerical algorithm with a 1.4 Å probe.

Rendered structure images. Structure images are PyMOL renders from six orthogonal camera directions. Cartoon representation draws helices as coils and strands as arrows; sticks shows the backbone as bonds; surface shows the solvent-excluded envelope. Rainbow coloring maps sequence position to hue (blue→red, N→C); chain coloring assigns a distinct color per polypeptide.

Backbone torsions (φ/ψ). φ (phi) and ψ (psi) are the two rotatable backbone dihedrals per residue: φ is the C(i-1)–N–Cα–C torsion, ψ is the N–Cα–C–N(i+1) torsion, both in degrees on (−180°, 180°]. α-helical residues cluster near (−60°, −45°); β-strand residues near (−120°, +130°). A Ramachandran plot is simply a scatter of (φ, ψ) for every residue.

Predicted aligned error. Predicted Aligned Error (PAE) is an AlphaFold confidence matrix: entry (i, j) is the expected error in the position of residue j, in ångströms, when the prediction is superimposed on the true structure at residue i. Low PAE within a block of residues means that block is internally rigid and well-predicted; high PAE between two blocks means their relative placement is uncertain even if each block individually is confident.

mmCIF coordinates. Structure coordinates are given as an mmCIF _atom_site loop: one row per atom with element, residue name, chain id, sequence number, and x/y/z position in Å. Only the four main-chain atoms per residue are included here; side chains are omitted to keep the record compact.

InterPro / GO / CATH / organism. Database cross-references. InterPro integrates a dozen domain/family signature databases into unified entries with residue-range hits. GO terms attach function/process/location labels with evidence codes. CATH codes position the fold in a four-level structural taxonomy. Organism is the NCBI-taxonomy species name.

Secondary structure (3-state, P-SEA). SS3 is a coarse helix/strand/coil call (letters a/b/c) made by the P-SEA algorithm from inter-Cα distances and dihedrals. It is less detailed than DSSP but needs only Cα positions.

Sequence. Sequence gives the chain of amino acids in standard one-letter code (A=alanine, C=cysteine, …, Y=tyrosine), read N→C. It is the only feature that is directly encoded by the gene; all structural features are derived from the folded form of this sequence.